Protein 7YYG (pdb70)

Organism: Bordetella pertussis (strain Tohama I / ATCC BAA-589 / NCTC 13251) (NCBI:txid257313)

Sequence (275 aa):
LAELFSHTHDPDAQAKLEALTAEELLRGRRGAPMQQLAAQAFPGVTQQYLALQHALQRGEHEDAAPHALEALRDALADLELAHGPEIRAGINTLPTAGAFARSADELAGFQHAYRDIALGQLSLLARRTLDLVLERYGNDDIHGALGALIQALGHDLAAATPSTDGVRRLQQVLASSDLYQVEVAATVLEEECNALKQRLGCADAQQGLMRDLVGISEEEDKWIAPARFEKLAERHGANALSEERIAFLGGVVRQILKKDLPTQIYADMMDVRATVLAAAQDALDNAIAME

B-factor: mean 46.01, std 16.74, range [24.02, 127.91]

InterPro domains:
  IPR010812 Hypersensitivity response secretion-like, HrpJ [PF07201] (81-214)
  IPR013351 Type III secretion system effector delivery regulator TyeA-related [TIGR02511] (282-363)
  IPR013401 Type III secretion regulator, YopN/LcrE/InvE/MxiC [TIGR02568] (38-273)
  IPR015144 Type III secretion system effector delivery regulator TyeA [PF09059] (285-364)
  IPR038347 TyeA superfamily [G3DSA:1.20.1280.80] (281-365)

Radius of gyration: 23.65 Å; Cα contacts (8 Å, |Δi|>4): 363; chains: 1; bounding box: 41×45×75 Å

Structure (mmCIF, N/CA/C/O backbone):
data_7YYG
#
_entry.id   7YYG
#
_cell.length_a   84.859
_cell.length_b   84.859
_cell.length_c   102.565
_cell.angle_alpha   90.00
_cell.angle_beta   90.00
_cell.angle_gamma   90.00
#
_symmetry.space_group_name_H-M   'P 42 2 2'
#
loop_
_entity.id
_entity.type
_entity.pdbx_description
1 polymer 'Putative outer protein N'
2 non-polymer 'CALCIUM ION'
3 non-polymer 'SODIUM ION'
4 non-polymer 'CHLORIDE ION'
5 non-polymer GLYCEROL
6 non-polymer 'ACETATE ION'
7 non-polymer 'TRIETHYLENE GLYCOL'
8 water water
#
loop_
_atom_site.group_PDB
_atom_site.id
_atom_site.type_symbol
_atom_site.label_atom_id
_atom_site.label_alt_id
_atom_site.label_comp_id
_atom_site.label_asym_id
_atom_site.label_entity_id
_atom_site.label_seq_id
_atom_site.pdbx_PDB_ins_code
_atom_site.Cartn_x
_atom_site.Cartn_y
_atom_site.Cartn_z
_atom_site.occupancy
_atom_site.B_iso_or_equiv
_atom_site.auth_seq_id
_atom_site.auth_comp_id
_atom_site.auth_asym_id
_atom_site.auth_atom_id
_atom_site.pdbx_PDB_model_num
ATOM 1 N N . LEU A 1 83 ? 26.652 55.799 -19.012 1.00 68.05 83 LEU A N 1
ATOM 2 C CA . LEU A 1 83 ? 25.754 55.967 -17.830 1.00 87.92 83 LEU A CA 1
ATOM 3 C C . LEU A 1 83 ? 25.737 54.729 -16.937 1.00 81.09 83 LEU A C 1
ATOM 4 O O . LEU A 1 83 ? 25.847 54.846 -15.719 1.00 61.83 83 LEU A O 1
ATOM 9 N N . ALA A 1 84 ? 25.589 53.550 -17.555 1.00 72.01 84 ALA A N 1
ATOM 10 C CA . ALA A 1 84 ? 25.603 52.268 -16.845 1.00 72.44 84 ALA A CA 1
ATOM 11 C C . ALA A 1 84 ? 26.925 52.056 -16.099 1.00 83.31 84 ALA A C 1
ATOM 12 O O . ALA A 1 84 ? 26.935 51.576 -14.963 1.00 61.33 84 ALA A O 1
ATOM 14 N N . GLU A 1 85 ? 28.031 52.424 -16.757 1.00 82.69 85 GLU A N 1
ATOM 15 C CA . GLU A 1 85 ? 29.379 52.359 -16.185 1.00 86.95 85 GLU A CA 1
ATOM 16 C C . GLU A 1 85 ? 29.585 53.242 -14.942 1.00 96.07 85 GLU A C 1
ATOM 17 O O . GLU A 1 85 ? 30.389 52.902 -14.075 1.00 59.84 85 GLU A O 1
ATOM 23 N N . LEU A 1 86 ? 28.854 54.363 -14.863 1.00 74.79 86 LEU A N 1
ATOM 24 C CA . LEU A 1 86 ? 28.952 55.299 -13.735 1.00 77.77 86 LEU A CA 1
ATOM 25 C C . LEU A 1 86 ? 28.469 54.701 -12.407 1.00 68.29 86 LEU A C 1
ATOM 26 O O . LEU A 1 86 ? 28.896 55.141 -11.336 1.00 56.76 86 LEU A O 1
ATOM 31 N N . PHE A 1 87 ? 27.587 53.696 -12.488 1.00 55.51 87 PHE A N 1
ATOM 32 C CA . PHE A 1 87 ? 27.046 53.006 -11.314 1.00 66.76 87 PHE A CA 1
ATOM 33 C C . PHE A 1 87 ? 28.048 52.044 -10.659 1.00 79.04 87 PHE A C 1
ATOM 34 O O . PHE A 1 87 ? 27.774 51.496 -9.590 1.00 62.43 87 PHE A O 1
ATOM 42 N N . SER A 1 88 ? 29.207 51.855 -11.304 1.00 61.81 88 SER A N 1
ATOM 43 C CA . SER A 1 88 ? 30.351 51.158 -10.715 1.00 83.03 88 SER A CA 1
ATOM 44 C C . SER A 1 88 ? 30.873 51.875 -9.459 1.00 70.62 88 SER A C 1
ATOM 45 O O . SER A 1 88 ? 31.466 51.245 -8.580 1.00 56.28 88 SER A O 1
ATOM 48 N N . HIS A 1 89 ? 30.643 53.193 -9.391 1.00 49.74 89 HIS A N 1
ATOM 49 C CA . HIS A 1 89 ? 31.054 54.027 -8.262 1.00 56.91 89 HIS A CA 1
ATOM 50 C C . HIS A 1 89 ? 30.304 53.738 -6.949 1.00 55.19 89 HIS A C 1
ATOM 51 O O . HIS A 1 89 ? 30.750 54.155 -5.878 1.00 54.08 89 HIS A O 1
ATOM 58 N N . THR A 1 90 ? 29.175 53.022 -7.038 1.00 57.18 90 THR A N 1
ATOM 59 C CA . THR A 1 90 ? 28.463 52.528 -5.853 1.00 58.53 90 THR A CA 1
ATOM 60 C C . THR A 1 90 ? 29.235 51.401 -5.150 1.00 61.65 90 THR A C 1
ATOM 61 O O . THR A 1 90 ? 29.046 51.173 -3.958 1.00 64.99 90 THR A O 1
ATOM 65 N N . HIS A 1 91 ? 30.090 50.700 -5.909 1.00 69.17 91 HIS A N 1
ATOM 66 C CA . HIS A 1 91 ? 30.821 49.511 -5.452 1.00 75.27 91 HIS A CA 1
ATOM 67 C C . HIS A 1 91 ? 29.877 48.374 -5.033 1.00 78.17 91 HIS A C 1
ATOM 68 O O . HIS A 1 91 ? 30.212 47.562 -4.168 1.00 87.35 91 HIS A O 1
ATOM 75 N N . ASP A 1 92 ? 28.700 48.331 -5.670 1.00 86.82 92 ASP A N 1
ATOM 76 C CA . ASP A 1 92 ? 27.737 47.248 -5.528 1.00 83.17 92 ASP A CA 1
ATOM 77 C C . ASP A 1 92 ? 28.083 46.241 -6.622 1.00 77.40 92 ASP A C 1
ATOM 78 O O . ASP A 1 92 ? 28.064 46.588 -7.801 1.00 67.57 92 ASP A O 1
ATOM 83 N N . PRO A 1 93 ? 28.419 44.973 -6.280 1.00 96.16 93 PRO A N 1
ATOM 84 C CA . PRO A 1 93 ? 28.780 43.980 -7.294 1.00 96.79 93 PRO A CA 1
ATOM 85 C C . PRO A 1 93 ? 27.644 43.724 -8.299 1.00 88.11 93 PRO A C 1
ATOM 86 O O . PRO A 1 93 ? 27.940 43.370 -9.429 1.00 81.50 93 PRO A O 1
ATOM 90 N N . ASP A 1 94 ? 26.390 43.925 -7.870 1.00 65.60 94 ASP A N 1
ATOM 91 C CA . ASP A 1 94 ? 25.209 43.788 -8.720 1.00 77.49 94 ASP A CA 1
ATOM 92 C C . ASP A 1 94 ? 24.620 45.137 -9.163 1.00 58.89 94 ASP A C 1
ATOM 93 O O . ASP A 1 94 ? 23.433 45.220 -9.479 1.00 61.76 94 ASP A O 1
ATOM 98 N N . ALA A 1 95 ? 25.458 46.181 -9.201 1.00 61.31 95 ALA A N 1
ATOM 99 C CA . ALA A 1 95 ? 25.037 47.525 -9.607 1.00 65.96 95 ALA A CA 1
ATOM 100 C C . ALA A 1 95 ? 24.404 47.520 -10.997 1.00 58.18 95 ALA A C 1
ATOM 101 O O . ALA A 1 95 ? 23.340 48.103 -11.203 1.00 53.79 95 ALA A O 1
ATOM 103 N N . GLN A 1 96 ? 25.073 46.847 -11.940 1.00 61.77 96 GLN A N 1
ATOM 104 C CA . GLN A 1 96 ? 24.676 46.825 -13.344 1.00 61.49 96 GLN A CA 1
ATOM 105 C C . GLN A 1 96 ? 23.338 46.121 -13.539 1.00 57.07 96 GLN A C 1
ATOM 106 O O . GLN A 1 96 ? 22.455 46.644 -14.214 1.00 53.30 96 GLN A O 1
ATOM 112 N N . ALA A 1 97 ? 23.204 44.931 -12.944 1.00 56.73 97 ALA A N 1
ATOM 113 C CA . ALA A 1 97 ? 21.965 44.159 -12.979 1.00 62.16 97 ALA A CA 1
ATOM 114 C C . ALA A 1 97 ? 20.799 44.949 -12.379 1.00 53.98 97 ALA A C 1
ATOM 115 O O . ALA A 1 97 ? 19.705 44.966 -12.941 1.00 50.09 97 ALA A O 1
ATOM 117 N N . LYS A 1 98 ? 21.050 45.600 -11.236 1.00 51.43 98 LYS A N 1
ATOM 118 C CA . LYS A 1 98 ? 20.045 46.407 -10.540 1.00 56.34 98 LYS A CA 1
ATOM 119 C C . LYS A 1 98 ? 19.511 47.534 -11.427 1.00 47.18 98 LYS A C 1
ATOM 120 O O . LYS A 1 98 ? 18.301 47.747 -11.500 1.00 47.29 98 LYS A O 1
ATOM 126 N N . LEU A 1 99 ? 20.427 48.238 -12.103 1.00 41.56 99 LEU A N 1
ATOM 127 C CA . LEU A 1 99 ? 20.089 49.307 -13.045 1.00 43.99 99 LEU A CA 1
ATOM 128 C C . LEU A 1 99 ? 19.241 48.798 -14.210 1.00 47.80 99 LEU A C 1
ATOM 129 O O . LEU A 1 99 ? 18.299 49.466 -14.638 1.00 43.16 99 LEU A O 1
ATOM 134 N N . GLU A 1 100 ? 19.600 47.618 -14.727 1.00 44.48 100 GLU A N 1
ATOM 135 C CA . GLU A 1 100 ? 18.892 47.000 -15.843 1.00 48.54 100 GLU A CA 1
ATOM 136 C C . GLU A 1 100 ? 17.512 46.509 -15.426 1.00 45.06 100 GLU A C 1
ATOM 137 O O . GLU A 1 100 ? 16.572 46.591 -16.206 1.00 44.24 100 GLU A O 1
ATOM 143 N N . ALA A 1 101 ? 17.404 45.997 -14.193 1.00 41.98 101 ALA A N 1
ATOM 144 C CA . ALA A 1 101 ? 16.126 45.571 -13.626 1.00 49.59 101 ALA A CA 1
ATOM 145 C C . ALA A 1 101 ? 15.215 46.781 -13.415 1.00 43.58 101 ALA A C 1
ATOM 146 O O . ALA A 1 101 ? 14.033 46.737 -13.757 1.00 52.76 101 ALA A O 1
ATOM 148 N N . LEU A 1 102 ? 15.780 47.852 -12.848 1.00 42.36 102 LEU A N 1
ATOM 149 C CA . LEU A 1 102 ? 15.081 49.122 -12.668 1.00 42.97 102 LEU A CA 1
ATOM 150 C C . LEU A 1 102 ? 14.592 49.682 -14.003 1.00 46.10 102 LEU A C 1
ATOM 151 O O . LEU A 1 102 ? 13.453 50.122 -14.107 1.00 43.20 102 LEU A O 1
ATOM 156 N N . THR A 1 103 ? 15.466 49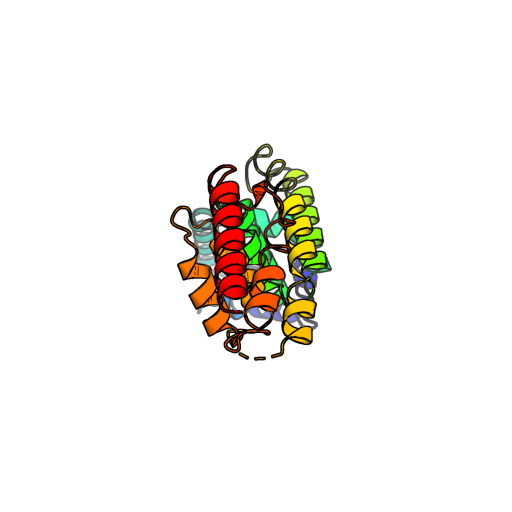.661 -15.016 1.00 43.82 103 THR A N 1
ATOM 157 C CA . THR A 1 103 ? 15.131 50.132 -16.358 1.00 43.58 103 THR A CA 1
ATOM 158 C C . THR A 1 103 ? 13.901 49.404 -16.886 1.00 40.23 103 THR A C 1
ATOM 159 O O . THR A 1 103 ? 12.974 50.039 -17.385 1.00 49.93 103 THR A O 1
ATOM 163 N N . ALA A 1 104 ? 13.895 48.072 -16.754 1.00 43.02 104 ALA A N 1
ATOM 164 C CA . ALA A 1 104 ? 12.758 47.249 -17.149 1.00 42.04 104 ALA A CA 1
ATOM 165 C C . ALA A 1 104 ? 11.474 47.616 -16.396 1.00 45.54 104 ALA A C 1
ATOM 166 O O . ALA A 1 104 ? 10.404 47.666 -16.992 1.00 45.23 104 ALA A O 1
ATOM 168 N N A GLU A 1 105 ? 11.602 47.857 -15.086 0.50 46.21 105 GLU A N 1
ATOM 169 N N B GLU A 1 105 ? 11.586 47.868 -15.086 0.50 45.11 105 GLU A N 1
ATOM 170 C CA A GLU A 1 105 ? 10.487 48.247 -14.224 0.50 51.18 105 GLU A CA 1
ATOM 171 C CA B GLU A 1 105 ? 10.427 48.231 -14.270 0.50 49.11 105 GLU A CA 1
ATOM 172 C C A GLU A 1 105 ? 9.945 49.626 -14.599 0.50 44.72 105 GLU A C 1
ATOM 173 C C B GLU A 1 105 ? 9.929 49.644 -14.586 0.50 44.22 105 GLU A C 1
ATOM 174 O O A GLU A 1 105 ? 8.734 49.834 -14.640 0.50 51.42 105 GLU A O 1
ATOM 175 O O B GLU A 1 105 ? 8.725 49.892 -14.572 0.50 53.33 105 GLU A O 1
ATOM 186 N N . LEU A 1 106 ? 10.863 50.559 -14.874 1.00 45.99 106 LEU A N 1
ATOM 187 C CA . LEU A 1 106 ? 10.521 51.918 -15.297 1.00 54.05 106 LEU A CA 1
ATOM 188 C C . LEU A 1 106 ? 9.759 51.921 -16.632 1.00 56.74 106 LEU A C 1
ATOM 189 O O . LEU A 1 106 ? 8.724 52.577 -16.760 1.00 53.27 106 LEU A O 1
ATOM 194 N N . LEU A 1 107 ? 10.267 51.158 -17.607 1.00 48.84 107 LEU A N 1
ATOM 195 C CA . LEU A 1 107 ? 9.674 51.077 -18.940 1.00 51.49 107 LEU A CA 1
ATOM 196 C C . LEU A 1 107 ? 8.394 50.251 -18.973 1.00 52.13 107 LEU A C 1
ATOM 197 O O . LEU A 1 107 ? 7.580 50.401 -19.883 1.00 48.32 107 LEU A O 1
ATOM 202 N N . ARG A 1 108 ? 8.223 49.376 -17.976 1.00 50.91 108 ARG A N 1
ATOM 203 C CA . ARG A 1 108 ? 6.978 48.591 -17.756 1.00 53.14 108 ARG A CA 1
ATOM 204 C C . ARG A 1 108 ? 5.816 49.562 -17.504 1.00 50.30 108 ARG A C 1
ATOM 205 O O . ARG A 1 108 ? 4.691 49.258 -17.949 1.00 56.07 108 ARG A O 1
ATOM 213 N N . GLY A 1 109 ? 6.084 50.669 -16.803 1.00 51.40 109 GLY A N 1
ATOM 214 C CA . GLY A 1 109 ? 5.151 51.772 -16.656 1.00 58.93 109 GLY A CA 1
ATOM 215 C C . GLY A 1 109 ? 3.972 51.596 -15.710 1.00 64.84 109 GLY A C 1
ATOM 216 O O . GLY A 1 109 ? 2.935 52.227 -15.902 1.00 74.02 109 GLY A O 1
ATOM 217 N N A ARG A 1 110 ? 4.141 50.750 -14.688 0.50 69.22 110 ARG A N 1
ATOM 218 N N B ARG A 1 110 ? 4.135 50.734 -14.699 0.50 69.98 110 ARG A N 1
ATOM 219 C CA A ARG A 1 110 ? 3.140 50.517 -13.610 0.50 67.11 110 ARG A CA 1
ATOM 220 C CA B ARG A 1 110 ? 3.146 50.508 -13.608 0.50 68.27 110 ARG A CA 1
ATOM 221 C C A ARG A 1 110 ? 3.443 51.448 -12.431 0.50 64.47 110 ARG A C 1
ATOM 222 C C B ARG A 1 110 ? 3.449 51.464 -12.449 0.50 65.30 110 ARG A C 1
ATOM 223 O O A ARG A 1 110 ? 2.512 52.139 -11.974 0.50 68.41 110 ARG A O 1
ATOM 224 O O B ARG A 1 110 ? 2.528 52.189 -12.025 0.50 70.60 110 ARG A O 1
ATOM 239 N N . GLY A 1 111 ? 4.697 51.459 -11.966 1.00 61.58 111 GLY A N 1
ATOM 240 C CA . GLY A 1 111 ? 5.105 52.250 -10.815 1.00 69.35 111 GLY A CA 1
ATOM 241 C C . GLY A 1 111 ? 5.457 53.695 -11.123 1.00 63.89 111 GLY A C 1
ATOM 242 O O . GLY A 1 111 ? 5.730 54.046 -12.273 1.00 62.29 111 GLY A O 1
ATOM 243 N N . ALA A 1 112 ? 5.446 54.529 -10.075 1.00 59.87 112 ALA A N 1
ATOM 244 C CA . ALA A 1 112 ? 5.883 55.921 -10.143 1.00 66.06 112 ALA A CA 1
ATOM 245 C C . ALA A 1 112 ? 7.398 55.959 -10.333 1.00 57.15 112 ALA A C 1
ATOM 246 O O . ALA A 1 112 ? 8.132 55.449 -9.489 1.00 56.75 112 ALA A O 1
ATOM 248 N N . PRO A 1 113 ? 7.908 56.548 -11.441 1.00 55.32 113 PRO A N 1
ATOM 249 C CA . PRO A 1 113 ? 9.344 56.549 -11.737 1.00 50.99 113 PRO A CA 1
ATOM 250 C C . PRO A 1 113 ? 10.259 56.965 -10.573 1.00 50.82 113 PRO A C 1
ATOM 251 O O . PRO A 1 113 ? 11.212 56.253 -10.313 1.00 48.09 113 PRO A O 1
ATOM 255 N N . MET A 1 114 ? 9.961 58.095 -9.921 1.00 56.20 114 MET A N 1
ATOM 256 C CA . MET A 1 114 ? 10.800 58.634 -8.846 1.00 61.44 114 MET A CA 1
ATOM 257 C C . MET A 1 114 ? 10.920 57.670 -7.664 1.00 51.03 114 MET A C 1
ATOM 258 O O . MET A 1 114 ? 12.017 57.466 -7.137 1.00 46.54 114 MET A O 1
ATOM 263 N N A GLN A 1 115 ? 9.786 57.086 -7.260 0.50 51.13 115 GLN A N 1
ATOM 264 N N B GLN A 1 115 ? 9.785 57.084 -7.265 0.50 51.04 115 GLN A N 1
ATOM 265 C CA A GLN A 1 115 ? 9.730 56.126 -6.161 0.50 53.77 115 GLN A CA 1
ATOM 266 C CA B GLN A 1 115 ? 9.720 56.126 -6.167 0.50 53.67 115 GLN A CA 1
ATOM 267 C C A GLN A 1 115 ? 10.528 54.860 -6.473 0.50 53.46 115 GLN A C 1
ATOM 268 C C B GLN A 1 115 ? 10.528 54.864 -6.475 0.50 53.37 115 GLN A C 1
ATOM 269 O O A GLN A 1 115 ? 11.317 54.404 -5.645 0.50 51.02 115 GLN A O 1
ATOM 270 O O B GLN A 1 115 ? 11.322 54.416 -5.647 0.50 50.74 115 GLN A O 1
ATOM 281 N N . LEU A 1 116 ? 10.316 54.306 -7.674 1.00 47.38 116 LEU A N 1
ATOM 282 C CA . LEU A 1 116 ? 11.036 53.114 -8.141 1.00 51.40 116 LEU A CA 1
ATOM 283 C C . LEU A 1 116 ? 12.549 53.316 -8.134 1.00 44.05 116 LEU A C 1
ATOM 284 O O . LEU A 1 116 ? 13.293 52.450 -7.674 1.00 47.93 116 LEU A O 1
ATOM 289 N N . ALA A 1 117 ? 12.987 54.470 -8.649 1.00 41.85 117 ALA A N 1
ATOM 290 C CA . ALA A 1 117 ? 14.398 54.828 -8.716 1.00 44.41 117 ALA A CA 1
ATOM 291 C C . ALA A 1 117 ? 15.012 54.958 -7.324 1.00 42.48 117 ALA A C 1
ATOM 292 O O . ALA A 1 117 ? 16.128 54.489 -7.092 1.00 42.28 117 ALA A O 1
ATOM 294 N N . ALA A 1 118 ? 14.279 55.604 -6.409 1.00 45.16 118 ALA A N 1
ATOM 295 C CA . ALA A 1 118 ? 14.737 55.831 -5.036 1.00 49.13 118 ALA A CA 1
ATOM 296 C C . ALA A 1 118 ? 14.841 54.538 -4.232 1.00 45.19 118 ALA A C 1
ATOM 297 O O . ALA A 1 118 ? 15.691 54.420 -3.357 1.00 48.57 118 ALA A O 1
ATOM 299 N N . GLN A 1 119 ? 13.971 53.571 -4.540 1.00 52.06 119 GLN A N 1
ATOM 300 C CA . GLN A 1 119 ? 14.004 52.257 -3.903 1.00 52.25 119 GLN A CA 1
ATOM 301 C C . GLN A 1 119 ? 15.220 51.444 -4.357 1.00 54.02 119 GLN A C 1
ATOM 302 O O . GLN A 1 119 ? 15.726 50.615 -3.609 1.00 46.17 119 GLN A O 1
ATOM 308 N N . ALA A 1 120 ? 15.689 51.704 -5.582 1.00 48.27 120 ALA A N 1
ATOM 309 C CA . ALA A 1 120 ? 16.805 50.971 -6.172 1.00 45.94 120 ALA A CA 1
ATOM 310 C C . ALA A 1 120 ? 18.159 51.536 -5.746 1.00 42.15 120 ALA A C 1
ATOM 311 O O . ALA A 1 120 ? 19.060 50.782 -5.390 1.00 46.07 120 ALA A O 1
ATOM 313 N N . PHE A 1 121 ? 18.296 52.866 -5.807 1.00 40.38 121 PHE A N 1
ATOM 314 C CA . PHE A 1 121 ? 19.567 53.544 -5.561 1.00 44.08 121 PHE A CA 1
ATOM 315 C C . PHE A 1 121 ? 19.406 54.729 -4.615 1.00 41.36 121 PHE A C 1
ATOM 316 O O . PHE A 1 121 ? 18.578 55.606 -4.854 1.00 44.44 121 PHE A O 1
ATOM 324 N N . PRO A 1 122 ? 20.193 54.796 -3.518 1.00 40.48 122 PRO A N 1
ATOM 325 C CA . PRO A 1 122 ? 20.201 55.977 -2.658 1.00 37.54 122 PRO A CA 1
ATOM 326 C C . PRO A 1 122 ? 20.934 57.141 -3.340 1.00 36.07 122 PRO A C 1
ATOM 327 O O . PRO A 1 122 ? 21.876 56.891 -4.077 1.00 35.73 122 PRO A O 1
ATOM 331 N N . GLY A 1 123 ? 20.476 58.370 -3.086 1.00 35.60 123 GLY A N 1
ATOM 332 C CA . GLY A 1 123 ? 21.068 59.572 -3.636 1.00 34.70 123 GLY A CA 1
ATOM 333 C C . GLY A 1 123 ? 20.375 59.971 -4.920 1.00 37.41 123 GLY A C 1
ATOM 334 O O . GLY A 1 123 ? 20.307 59.179 -5.865 1.00 40.38 123 GLY A O 1
ATOM 335 N N . VAL A 1 124 ? 19.864 61.207 -4.951 1.00 35.76 124 VAL A N 1
ATOM 336 C CA . VAL A 1 124 ? 19.134 61.744 -6.096 1.00 42.25 124 VAL A CA 1
ATOM 337 C C . VAL A 1 124 ? 19.977 61.726 -7.380 1.00 40.69 124 VAL A C 1
ATOM 338 O O . VAL A 1 124 ? 19.436 61.596 -8.476 1.00 36.80 124 VAL A O 1
ATOM 342 N N . THR A 1 125 ? 21.301 61.857 -7.232 1.00 33.01 125 THR A N 1
ATOM 343 C CA . THR A 1 125 ? 22.223 61.780 -8.361 1.00 35.14 125 THR A CA 1
ATOM 344 C C . THR A 1 125 ? 22.076 60.449 -9.107 1.00 33.29 125 THR A C 1
ATOM 345 O O . THR A 1 125 ? 21.948 60.434 -10.330 1.00 36.99 125 THR A O 1
ATOM 349 N N . GLN A 1 126 ? 22.089 59.342 -8.356 1.00 34.59 126 GLN A N 1
ATOM 350 C CA . GLN A 1 126 ? 21.979 58.001 -8.926 1.00 33.21 126 GLN A CA 1
ATOM 351 C C . GLN A 1 126 ? 20.586 57.777 -9.503 1.00 37.37 126 GLN A C 1
ATOM 352 O O . GLN A 1 126 ? 20.431 57.134 -10.544 1.00 37.19 126 GLN A O 1
ATOM 358 N N . GLN A 1 127 ? 19.576 58.323 -8.820 1.00 35.40 127 GLN A N 1
ATOM 359 C CA . GLN A 1 127 ? 18.187 58.217 -9.249 1.00 47.02 127 GLN A CA 1
ATOM 360 C C . GLN A 1 127 ? 17.967 58.935 -10.577 1.00 40.02 127 GLN A C 1
ATOM 361 O O . GLN A 1 127 ? 17.335 58.394 -11.488 1.00 39.23 127 GLN A O 1
ATOM 367 N N . TYR A 1 128 ? 18.509 60.151 -10.684 1.00 37.29 128 TYR A N 1
ATOM 368 C CA . TYR A 1 128 ? 18.440 61.001 -11.901 1.00 36.40 128 TYR A CA 1
ATOM 369 C C . TYR A 1 128 ? 19.122 60.279 -13.069 1.00 35.92 128 TYR A C 1
ATOM 370 O O . TYR A 1 128 ? 18.517 60.213 -14.156 1.00 39.62 128 TYR A O 1
ATOM 379 N N . LEU A 1 129 ? 20.334 59.758 -12.846 1.00 36.23 129 LEU A N 1
ATOM 380 C CA . LEU A 1 129 ? 21.089 59.048 -13.877 1.00 38.33 129 LEU A CA 1
ATOM 381 C C . LEU A 1 129 ? 20.379 57.776 -14.342 1.00 37.02 129 LEU A C 1
ATOM 382 O O . LEU A 1 129 ? 20.406 57.453 -15.530 1.00 42.50 129 LEU A O 1
ATOM 387 N N . ALA A 1 130 ? 19.734 57.073 -13.401 1.00 36.40 130 ALA A N 1
ATOM 388 C CA . ALA A 1 130 ? 18.966 55.863 -13.696 1.00 36.69 130 ALA A CA 1
ATOM 389 C C . ALA A 1 130 ? 17.744 56.154 -14.574 1.00 37.67 130 ALA A C 1
ATOM 390 O O . ALA A 1 130 ? 17.450 55.399 -15.502 1.00 39.37 130 ALA A O 1
ATOM 392 N N . LEU A 1 131 ? 17.038 57.249 -14.266 1.00 35.56 131 LEU A N 1
ATOM 393 C CA . LEU A 1 131 ? 15.878 57.687 -15.038 1.00 40.64 131 LEU A CA 1
ATOM 394 C C . LEU A 1 131 ? 16.295 58.113 -16.445 1.00 46.26 131 LEU A C 1
ATOM 395 O O . LEU A 1 131 ? 15.600 57.819 -17.423 1.00 41.80 131 LEU A O 1
ATOM 400 N N . GLN A 1 132 ? 17.443 58.795 -16.531 1.00 36.53 132 GLN A N 1
ATOM 401 C CA . GLN A 1 132 ? 18.042 59.190 -17.803 1.00 46.55 132 GLN A CA 1
ATOM 402 C C . GLN A 1 132 ? 18.399 57.966 -18.652 1.00 41.99 132 GLN A C 1
ATOM 403 O O . GLN A 1 132 ? 18.103 57.927 -19.845 1.00 41.76 132 GLN A O 1
ATOM 409 N N . HIS A 1 133 ? 19.037 56.973 -18.020 1.00 42.40 133 HIS A N 1
ATOM 410 C CA . HIS A 1 133 ? 19.421 55.721 -18.673 1.00 45.27 133 HIS A CA 1
ATOM 411 C C . HIS A 1 133 ? 18.203 54.986 -19.237 1.00 48.66 133 HIS A C 1
ATOM 412 O O . HIS A 1 133 ? 18.250 54.473 -20.355 1.00 45.10 133 HIS A O 1
ATOM 419 N N . ALA A 1 134 ? 17.119 54.950 -18.453 1.00 46.44 134 ALA A N 1
ATOM 420 C CA . ALA A 1 134 ? 15.868 54.295 -18.840 1.00 50.23 134 ALA A CA 1
ATOM 421 C C . ALA A 1 134 ? 15.212 54.980 -20.037 1.00 46.28 134 ALA A C 1
ATOM 422 O O . ALA A 1 134 ? 14.695 54.308 -20.931 1.00 47.15 134 ALA A O 1
ATOM 424 N N . LEU A 1 135 ? 15.236 56.318 -20.039 1.00 44.02 135 LEU A N 1
ATOM 425 C CA . LEU A 1 135 ? 14.664 57.124 -21.119 1.00 47.01 135 LEU A CA 1
ATOM 426 C C . LEU A 1 135 ? 15.371 56.871 -22.451 1.00 49.72 135 LEU A C 1
ATOM 427 O O . LEU A 1 135 ? 14.718 56.657 -23.471 1.00 50.19 135 LEU A O 1
ATOM 432 N N . GLN A 1 136 ? 16.709 56.903 -22.429 1.00 46.91 136 GLN A N 1
ATOM 433 C CA . GLN A 1 136 ? 17.530 56.671 -23.616 1.00 56.11 136 GLN A CA 1
ATOM 434 C C . GLN A 1 136 ? 17.265 55.288 -24.187 1.00 54.31 136 GLN A C 1
ATOM 435 O O . GLN A 1 136 ? 17.075 55.132 -25.392 1.00 55.16 136 GLN A O 1
ATOM 441 N N . ARG A 1 137 ? 17.248 54.288 -23.302 1.00 57.80 137 ARG A N 1
ATOM 442 C CA . ARG A 1 137 ? 16.979 52.866 -23.643 1.00 55.94 137 ARG A CA 1
ATOM 443 C C . ARG A 1 137 ? 15.550 52.728 -24.179 1.00 59.66 137 ARG A C 1
ATOM 444 O O . ARG A 1 137 ? 15.383 52.074 -25.224 1.00 53.01 137 ARG A O 1
ATOM 452 N N . GLY A 1 138 ? 14.574 53.331 -23.492 1.00 48.81 138 GLY A N 1
ATOM 453 C CA . GLY A 1 138 ? 13.176 53.280 -23.878 1.00 45.93 138 GLY A CA 1
ATOM 454 C C . GLY A 1 138 ? 12.891 53.822 -25.271 1.00 50.07 138 GLY A C 1
ATOM 455 O O . GLY A 1 138 ? 12.081 53.259 -26.002 1.00 53.73 138 GLY A O 1
ATOM 456 N N . GLU A 1 139 ? 13.556 54.928 -25.625 1.00 55.16 139 GLU A N 1
ATOM 457 C CA . GLU A 1 139 ? 13.436 55.541 -26.949 1.00 54.73 139 GLU A CA 1
ATOM 458 C C . GLU A 1 139 ? 14.021 54.638 -28.043 1.00 57.38 139 GLU A C 1
ATOM 459 O O . GLU A 1 139 ? 13.385 54.414 -29.072 1.00 57.58 139 GLU A O 1
ATOM 465 N N . HIS A 1 140 ? 15.232 54.122 -27.800 1.00 58.63 140 HIS A N 1
ATOM 466 C CA . HIS A 1 140 ? 15.900 53.177 -28.697 1.00 69.69 140 HIS A CA 1
ATOM 467 C C . HIS A 1 140 ? 15.145 51.844 -28.788 1.00 71.59 140 HIS A C 1
ATOM 468 O O . HIS A 1 140 ? 14.973 51.299 -29.878 1.00 73.82 140 HIS A O 1
ATOM 475 N N . GLU A 1 141 ? 14.698 51.334 -27.633 1.00 73.20 141 GLU A N 1
ATOM 476 C CA . GLU A 1 141 ? 13.962 50.069 -27.539 1.00 70.15 141 GLU A CA 1
ATOM 477 C C . GLU A 1 141 ? 12.508 50.155 -28.016 1.00 55.20 141 GLU A C 1
ATOM 478 O O . GLU A 1 141 ? 11.841 49.128 -28.124 1.00 61.94 141 GLU A O 1
ATOM 484 N N . ASP A 1 142 ? 12.023 51.379 -28.271 1.00 52.69 142 ASP A N 1
ATOM 485 C CA . ASP A 1 142 ? 10.675 51.624 -28.790 1.00 50.23 142 ASP A CA 1
ATOM 486 C C . ASP A 1 142 ? 9.627 51.325 -27.705 1.00 46.37 142 ASP A C 1
ATOM 487 O O . ASP A 1 142 ? 8.631 50.646 -27.951 1.00 47.49 142 ASP A O 1
ATOM 492 N N . ALA A 1 143 ? 9.874 51.851 -26.500 1.00 59.76 143 ALA A N 1
ATOM 493 C CA . ALA A 1 143 ? 9.012 51.652 -25.337 1.00 56.37 143 ALA A CA 1
ATOM 494 C C . ALA A 1 143 ? 7.738 52.478 -25.457 1.00 55.11 143 ALA A C 1
ATOM 495 O O . ALA A 1 143 ? 7.653 53.377 -26.292 1.00 54.64 143 ALA A O 1
ATOM 497 N N . ALA A 1 144 ? 6.753 52.163 -24.607 1.00 55.53 144 ALA A N 1
ATOM 498 C CA . ALA A 1 144 ? 5.450 52.828 -24.603 1.00 56.26 144 ALA A CA 1
ATOM 499 C C . ALA A 1 144 ? 5.632 54.338 -24.475 1.00 51.82 144 ALA A C 1
ATOM 500 O O . ALA A 1 144 ? 6.344 54.791 -23.583 1.00 58.13 144 ALA A O 1
ATOM 502 N N . PRO A 1 145 ? 5.030 55.160 -25.367 1.00 54.90 145 PRO A N 1
ATOM 503 C CA . PRO A 1 145 ? 5.116 56.618 -25.251 1.00 54.01 145 PRO A CA 1
ATOM 504 C C . PRO A 1 145 ? 4.721 57.152 -23.863 1.00 59.38 145 PRO A C 1
ATOM 505 O O . PRO A 1 145 ? 5.399 58.041 -23.381 1.00 55.31 145 PRO A O 1
ATOM 509 N N . HIS A 1 146 ? 3.661 56.600 -23.257 1.00 57.31 146 HIS A N 1
ATOM 510 C CA . HIS A 1 146 ? 3.218 57.017 -21.924 1.00 59.51 146 HIS A CA 1
ATOM 511 C C . HIS A 1 146 ? 4.301 56.802 -20.862 1.00 58.42 146 HIS A C 1
ATOM 512 O O . HIS A 1 146 ? 4.518 57.664 -20.005 1.00 54.01 146 HIS A O 1
ATOM 519 N N . ALA A 1 147 ? 4.963 55.640 -20.921 1.00 53.20 147 ALA A N 1
ATOM 520 C CA . ALA A 1 147 ? 6.049 55.300 -20.002 1.00 53.94 147 ALA A CA 1
ATOM 521 C C . ALA A 1 147 ? 7.220 56.267 -20.163 1.00 49.96 147 ALA A C 1
ATOM 522 O O . ALA A 1 147 ? 7.806 56.702 -19.175 1.00 52.66 147 ALA A O 1
ATOM 524 N N . LEU A 1 148 ? 7.547 56.602 -21.418 1.00 49.95 148 LEU A N 1
ATOM 525 C CA . LEU A 1 148 ? 8.603 57.560 -21.736 1.00 52.21 148 LEU A CA 1
ATOM 526 C C . LEU A 1 148 ? 8.263 58.960 -21.223 1.00 63.70 148 LEU A C 1
ATOM 527 O O . LEU A 1 148 ? 9.116 59.630 -20.641 1.00 55.09 148 LEU A O 1
ATOM 532 N N . GLU A 1 149 ? 7.010 59.384 -21.437 1.00 58.27 149 GLU A N 1
ATOM 533 C CA . GLU A 1 149 ? 6.511 60.678 -20.966 1.00 64.03 149 GLU A CA 1
ATOM 534 C C . GLU A 1 149 ? 6.630 60.808 -19.444 1.00 67.03 149 GLU A C 1
ATOM 535 O O . GLU A 1 149 ? 7.023 61.862 -18.941 1.00 52.24 149 GLU A O 1
ATOM 541 N N . ALA A 1 150 ? 6.289 59.728 -18.729 1.00 52.90 150 ALA A N 1
ATOM 542 C CA . ALA A 1 150 ? 6.400 59.662 -17.268 1.00 57.78 150 ALA A CA 1
ATOM 543 C C . ALA A 1 150 ? 7.841 59.867 -16.788 1.00 53.40 150 ALA A C 1
ATOM 544 O O . ALA A 1 150 ? 8.070 60.528 -15.774 1.00 52.53 150 ALA A O 1
ATOM 546 N N . LEU A 1 151 ? 8.803 59.297 -17.526 1.00 50.25 151 LEU A N 1
ATOM 547 C CA . LEU A 1 151 ? 10.227 59.475 -17.241 1.00 51.38 151 LEU A CA 1
ATOM 548 C C . LEU A 1 151 ? 10.681 60.914 -17.492 1.00 57.19 151 LEU A C 1
ATOM 549 O O . LEU A 1 151 ? 11.451 61.466 -16.706 1.00 51.84 151 LEU A O 1
ATOM 554 N N . ARG A 1 152 ? 10.199 61.509 -18.589 1.00 53.95 152 ARG A N 1
ATOM 555 C CA . ARG A 1 152 ? 10.495 62.916 -18.982 1.00 49.85 152 ARG A CA 1
ATOM 556 C C . ARG A 1 152 ? 9.991 63.864 -17.888 1.00 49.85 152 ARG A C 1
ATOM 557 O O . ARG A 1 152 ? 10.760 64.765 -17.492 1.00 49.59 152 ARG A O 1
ATOM 565 N N . ASP A 1 153 ? 8.753 63.662 -17.421 1.00 46.65 153 ASP A N 1
ATOM 566 C CA . ASP A 1 153 ? 8.177 64.447 -16.328 1.00 52.30 153 ASP A CA 1
ATOM 567 C C . ASP A 1 153 ? 8.984 64.321 -15.037 1.00 48.63 153 ASP A C 1
ATOM 568 O O . ASP A 1 153 ? 9.243 65.321 -14.369 1.00 54.56 153 ASP A O 1
ATOM 573 N N . ALA A 1 154 ? 9.375 63.086 -14.698 1.00 48.37 154 ALA A N 1
ATOM 574 C CA . ALA A 1 154 ? 10.168 62.801 -13.502 1.00 48.35 154 ALA A CA 1
ATOM 575 C C . ALA A 1 154 ? 11.518 63.513 -13.547 1.00 41.73 154 ALA A C 1
ATOM 576 O O . ALA A 1 154 ? 11.930 64.132 -12.572 1.00 43.66 154 ALA A O 1
ATOM 578 N N . LEU A 1 155 ? 12.201 63.414 -14.694 1.00 44.63 155 LEU A N 1
ATOM 579 C CA . LEU A 1 155 ? 13.473 64.094 -14.918 1.00 44.83 155 LEU A CA 1
ATOM 580 C C . LEU A 1 155 ? 13.338 65.619 -14.810 1.00 50.23 155 LEU A C 1
ATOM 581 O O . LEU A 1 155 ? 14.191 66.276 -14.216 1.00 49.22 155 LEU A O 1
ATOM 586 N N . ALA A 1 156 ? 12.255 66.166 -15.378 1.00 43.83 156 ALA A N 1
ATOM 587 C CA . ALA A 1 156 ? 11.980 67.603 -15.344 1.00 50.59 156 ALA A CA 1
ATOM 588 C C . ALA A 1 156 ? 11.690 68.098 -13.925 1.00 50.08 156 ALA A C 1
ATOM 589 O O . ALA A 1 156 ? 12.150 69.177 -13.539 1.00 53.92 156 ALA A O 1
ATOM 591 N N . ASP A 1 157 ? 10.934 67.303 -13.157 1.00 49.66 157 ASP A N 1
ATOM 592 C CA . ASP A 1 157 ? 10.648 67.596 -11.749 1.00 51.74 157 ASP A CA 1
ATOM 593 C C . ASP A 1 157 ? 11.926 67.638 -10.912 1.00 54.61 157 ASP A C 1
ATOM 594 O O . ASP A 1 157 ? 12.074 68.501 -10.044 1.00 51.76 157 ASP A O 1
ATOM 599 N N . LEU A 1 158 ? 12.839 66.696 -11.180 1.00 46.42 158 LEU A N 1
ATOM 600 C CA . LEU A 1 158 ? 14.105 66.590 -10.453 1.00 50.08 158 LEU A CA 1
ATOM 601 C C . LEU A 1 158 ? 15.058 67.745 -10.754 1.00 43.25 158 LEU A C 1
ATOM 602 O O . LEU A 1 158 ? 15.735 68.234 -9.854 1.00 45.28 158 LEU A O 1
ATOM 607 N N . GLU A 1 159 ? 15.110 68.163 -12.023 1.00 41.23 159 GLU A N 1
ATOM 608 C CA . GLU A 1 159 ? 15.918 69.307 -12.449 1.00 53.11 159 GLU A CA 1
ATOM 609 C C . GLU A 1 159 ? 15.431 70.604 -11.811 1.00 61.93 159 GLU A C 1
ATOM 610 O O . GLU A 1 159 ? 16.236 71.426 -11.377 1.00 49.16 159 GLU A O 1
ATOM 616 N N . LEU A 1 160 ? 14.105 70.774 -11.765 1.00 55.91 160 LEU A N 1
ATOM 617 C CA . LEU A 1 160 ? 13.473 71.969 -11.221 1.00 61.49 160 LEU A CA 1
ATOM 618 C C . LEU A 1 160 ? 13.716 72.080 -9.721 1.00 54.30 160 LEU A C 1
ATOM 619 O O . LEU A 1 160 ? 14.099 73.138 -9.226 1.00 58.85 160 LEU A O 1
ATOM 624 N N . ALA A 1 161 ? 13.500 70.968 -9.009 1.00 49.46 161 ALA A N 1
ATOM 625 C CA . ALA A 1 161 ? 13.597 70.923 -7.553 1.00 49.71 161 ALA A CA 1
ATOM 626 C C . ALA A 1 161 ? 15.028 70.770 -7.024 1.00 52.70 161 ALA A C 1
ATOM 627 O O . ALA A 1 161 ? 15.364 71.351 -5.997 1.00 46.49 161 ALA A O 1
ATOM 629 N N . HIS A 1 162 ? 15.856 69.981 -7.723 1.00 44.31 162 HIS A N 1
ATOM 630 C CA . HIS A 1 162 ? 17.170 69.563 -7.218 1.00 42.60 162 HIS A CA 1
ATOM 631 C C . HIS A 1 162 ? 18.304 69.663 -8.245 1.00 42.34 162 HIS A C 1
ATOM 632 O O . HIS A 1 162 ? 19.300 68.948 -8.140 1.00 41.32 162 HIS A O 1
ATOM 639 N N . GLY A 1 163 ? 18.156 70.574 -9.214 1.00 42.47 163 GLY A N 1
ATOM 640 C CA . GLY A 1 163 ? 19.107 70.749 -10.300 1.00 39.91 163 GLY A CA 1
ATOM 641 C C . GLY A 1 163 ? 20.559 70.889 -9.849 1.00 43.31 163 GLY A C 1
ATOM 642 O O . GLY A 1 163 ? 21.413 70.102 -10.253 1.00 38.00 163 GLY A O 1
ATOM 643 N N . PRO A 1 164 ? 20.883 71.904 -9.015 1.00 42.22 164 PRO A N 1
ATOM 644 C CA . PRO A 1 164 ? 22.246 72.091 -8.511 1.00 35.10 164 PRO A CA 1
ATOM 645 C C . PRO A 1 164 ? 22.818 70.880 -7.755 1.00 34.67 164 PRO A C 1
ATOM 646 O O . PRO A 1 164 ? 23.986 70.588 -7.939 1.00 33.51 164 PRO A O 1
ATOM 650 N N . GLU A 1 165 ? 21.999 70.224 -6.924 1.00 33.00 165 GLU A N 1
ATOM 651 C CA . GLU A 1 165 ? 22.401 69.022 -6.189 1.00 34.19 165 GLU A CA 1
ATOM 652 C C . GLU A 1 165 ? 22.833 67.903 -7.138 1.00 36.71 165 GLU A C 1
ATOM 653 O O . GLU A 1 165 ? 23.852 67.252 -6.913 1.00 33.46 165 GLU A O 1
ATOM 659 N N . ILE A 1 166 ? 22.042 67.690 -8.196 1.00 33.52 166 ILE A N 1
ATOM 660 C CA . ILE A 1 166 ? 22.313 66.662 -9.198 1.00 34.43 166 ILE A CA 1
ATOM 661 C C . ILE A 1 166 ? 23.601 66.977 -9.965 1.00 30.79 166 ILE A C 1
ATOM 662 O O . ILE A 1 166 ? 24.435 66.096 -10.188 1.00 34.54 166 ILE A O 1
ATOM 667 N N . ARG A 1 167 ? 23.753 68.246 -10.361 1.00 33.56 167 ARG A N 1
ATOM 668 C CA . ARG A 1 167 ? 24.965 68.779 -11.039 1.00 36.19 167 ARG A CA 1
ATOM 669 C C . ARG A 1 167 ? 26.191 68.506 -10.156 1.00 30.61 167 ARG A C 1
ATOM 670 O O . ARG A 1 167 ? 27.203 68.004 -10.690 1.00 34.38 167 ARG A O 1
ATOM 678 N N . ALA A 1 168 ? 26.093 68.825 -8.861 1.00 34.65 168 ALA A N 1
ATOM 679 C CA . ALA A 1 168 ? 27.164 68.583 -7.898 1.00 38.63 168 ALA A CA 1
ATOM 680 C C . ALA A 1 168 ? 27.544 67.102 -7.860 1.00 39.45 168 ALA A C 1
ATOM 681 O O . ALA A 1 168 ? 28.724 66.760 -7.927 1.00 35.78 168 ALA A O 1
ATOM 683 N N . GLY A 1 169 ? 26.528 66.234 -7.778 1.00 34.08 169 GLY A N 1
ATOM 684 C CA . GLY A 1 169 ? 26.712 64.795 -7.769 1.00 34.67 169 GLY A CA 1
ATOM 685 C C . GLY A 1 169 ? 27.372 64.253 -9.027 1.00 30.65 169 GLY A C 1
ATOM 686 O O . GLY A 1 169 ? 28.295 63.442 -8.950 1.00 37.95 169 GLY A O 1
ATOM 687 N N . ILE A 1 170 ? 26.887 64.705 -10.188 1.00 35.59 170 ILE A N 1
ATOM 688 C CA . ILE A 1 170 ? 27.417 64.289 -11.484 1.00 32.41 170 ILE A CA 1
ATOM 689 C C . ILE A 1 170 ? 28.864 64.728 -11.644 1.00 34.18 170 ILE A C 1
ATOM 690 O O . ILE A 1 170 ? 29.712 63.937 -12.048 1.00 34.15 170 ILE A O 1
ATOM 695 N N . ASN A 1 171 ? 29.139 65.994 -11.316 1.00 33.28 171 ASN A N 1
ATOM 696 C CA . ASN A 1 171 ? 30.473 66.566 -11.475 1.00 36.08 171 ASN A CA 1
ATOM 697 C C . ASN A 1 171 ? 31.537 65.892 -10.603 1.00 33.50 171 ASN A C 1
ATOM 698 O O . ASN A 1 171 ? 32.713 65.895 -10.958 1.00 31.66 171 ASN A O 1
ATOM 703 N N . THR A 1 172 ? 31.110 65.307 -9.477 1.00 34.96 172 THR A N 1
ATOM 704 C CA . THR A 1 172 ? 32.018 64.770 -8.464 1.00 32.31 172 THR A CA 1
ATOM 705 C C . THR A 1 172 ? 31.967 63.246 -8.291 1.00 33.23 172 THR A C 1
ATOM 706 O O . THR A 1 172 ? 32.583 62.707 -7.372 1.00 31.71 172 THR A O 1
ATOM 710 N N . LEU A 1 173 ? 31.250 62.557 -9.187 1.00 32.59 173 LEU A N 1
ATOM 711 C CA . LEU A 1 173 ? 31.039 61.111 -9.080 1.00 33.52 173 LEU A CA 1
ATOM 712 C C . LEU A 1 173 ? 32.328 60.290 -9.032 1.00 32.71 173 LEU A C 1
ATOM 713 O O . LEU A 1 173 ? 32.460 59.417 -8.179 1.00 35.35 173 LEU A O 1
ATOM 718 N N . PRO A 1 174 ? 33.306 60.522 -9.939 1.00 37.26 174 PRO A N 1
ATOM 719 C CA . PRO A 1 174 ? 34.590 59.820 -9.880 1.00 43.87 174 PRO A CA 1
ATOM 720 C C . PRO A 1 174 ? 35.291 59.980 -8.522 1.00 34.60 174 PRO A C 1
ATOM 721 O O . PRO A 1 174 ? 35.773 58.996 -8.002 1.00 37.73 174 PRO A O 1
ATOM 725 N N . THR A 1 175 ? 35.317 61.203 -7.984 1.00 34.17 175 THR A N 1
ATOM 726 C CA . THR A 1 175 ? 35.903 61.468 -6.674 1.00 32.52 175 THR A CA 1
ATOM 727 C C . THR A 1 175 ? 35.136 60.716 -5.583 1.00 37.21 175 THR A C 1
ATOM 728 O O . THR A 1 175 ? 35.734 60.000 -4.778 1.00 31.32 175 THR A O 1
ATOM 732 N N . ALA A 1 176 ? 33.807 60.873 -5.586 1.00 35.69 176 ALA A N 1
ATOM 733 C CA . ALA A 1 176 ? 32.921 60.223 -4.622 1.00 30.57 176 ALA A CA 1
ATOM 734 C C . ALA A 1 176 ? 33.047 58.704 -4.689 1.00 31.22 176 ALA A C 1
ATOM 735 O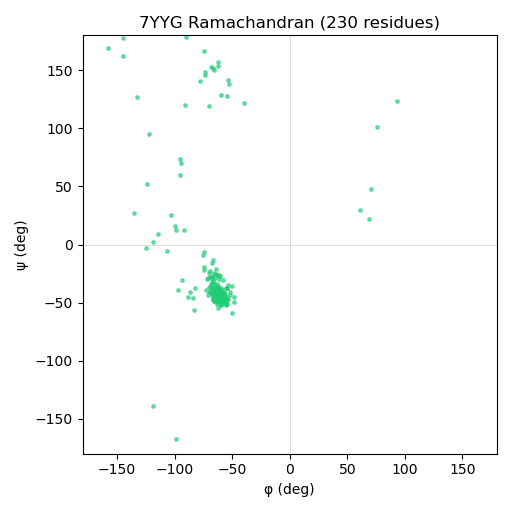 O . ALA A 1 176 ? 33.091 58.035 -3.659 1.00 37.23 176 ALA A O 1
ATOM 737 N N . GLY A 1 177 ? 33.112 58.176 -5.917 1.00 38.69 177 GLY A N 1
ATOM 738 C CA . GLY A 1 177 ? 33.314 56.763 -6.180 1.00 35.79 177 GLY A CA 1
ATOM 739 C C . GLY A 1 177 ? 34.603 56.208 -5.599 1.00 41.93 177 GLY A C 1
ATOM 740 O O . GLY A 1 177 ? 34.614 55.105 -5.058 1.00 42.94 177 GLY A O 1
ATOM 741 N N . ALA A 1 178 ? 35.689 56.981 -5.711 1.00 37.21 178 ALA A N 1
ATOM 742 C CA . ALA A 1 178 ? 36.992 56.593 -5.172 1.00 39.29 178 ALA A CA 1
ATOM 743 C C . ALA A 1 178 ? 37.011 56.523 -3.638 1.00 43.45 178 ALA A C 1
ATOM 744 O O . ALA A 1 178 ? 37.754 55.726 -3.069 1.00 48.81 178 ALA A O 1
ATOM 746 N N . PHE A 1 179 ? 36.195 57.361 -2.983 1.00 38.66 179 PHE A N 1
ATOM 747 C CA . PHE A 1 179 ? 36.145 57.438 -1.520 1.00 35.09 179 PHE A CA 1
ATOM 748 C C . PHE A 1 179 ? 35.146 56.462 -0.892 1.00 35.98 179 PHE A C 1
ATOM 749 O O . PHE A 1 179 ? 35.461 55.808 0.102 1.00 39.65 179 PHE A O 1
ATOM 757 N N . ALA A 1 180 ? 33.942 56.387 -1.470 1.00 36.84 180 ALA A N 1
ATOM 758 C CA . ALA A 1 180 ? 32.865 55.533 -0.971 1.00 37.46 180 ALA A CA 1
ATOM 759 C C . ALA A 1 180 ? 33.157 54.063 -1.278 1.00 38.47 180 ALA A C 1
ATOM 760 O O . ALA A 1 180 ? 33.799 53.754 -2.280 1.00 44.44 180 ALA A O 1
ATOM 762 N N . ARG A 1 181 ? 32.687 53.167 -0.401 1.00 39.99 181 ARG A N 1
ATOM 763 C CA . ARG A 1 181 ? 32.856 51.690 -0.522 1.00 45.52 181 ARG A CA 1
ATOM 764 C C . ARG A 1 181 ? 31.491 50.989 -0.630 1.00 43.28 181 ARG A C 1
ATOM 765 O O . ARG A 1 181 ? 31.483 49.747 -0.714 1.00 45.23 181 ARG A O 1
ATOM 773 N N . SER A 1 182 ? 30.389 51.747 -0.646 1.00 38.81 182 SER A N 1
ATOM 774 C CA . SER A 1 182 ? 29.042 51.200 -0.796 1.00 40.66 182 SER A CA 1
ATOM 775 C C . SER A 1 182 ? 28.094 52.273 -1.325 1.00 45.66 182 SER A C 1
ATOM 776 O O . SER A 1 182 ? 28.440 53.458 -1.365 1.00 39.58 182 SER A O 1
ATOM 779 N N . ALA A 1 183 ? 26.891 51.842 -1.721 1.00 42.33 183 ALA A N 1
ATOM 780 C CA . ALA A 1 183 ? 25.856 52.736 -2.233 1.00 47.11 183 ALA A CA 1
ATOM 781 C C . ALA A 1 183 ? 25.487 53.795 -1.199 1.00 39.38 183 ALA A C 1
ATOM 782 O O . ALA A 1 183 ? 25.353 54.970 -1.537 1.00 35.74 183 ALA A O 1
ATOM 784 N N . ASP A 1 184 ? 25.336 53.365 0.060 1.00 38.31 184 ASP A N 1
ATOM 785 C CA . ASP A 1 184 ? 25.007 54.257 1.173 1.00 42.04 184 ASP A CA 1
ATOM 786 C C . ASP A 1 184 ? 26.108 55.277 1.445 1.00 41.18 184 ASP A C 1
ATOM 787 O O . ASP A 1 184 ? 25.817 56.437 1.734 1.00 39.34 184 ASP A O 1
ATOM 792 N N . GLU A 1 185 ? 27.368 54.834 1.366 1.00 40.00 185 GLU A N 1
ATOM 793 C CA . GLU A 1 185 ? 28.516 55.717 1.568 1.00 40.24 185 GLU A CA 1
ATOM 794 C C . GLU A 1 185 ? 28.650 56.732 0.426 1.00 34.74 185 GLU A C 1
ATOM 795 O O . GLU A 1 185 ? 29.0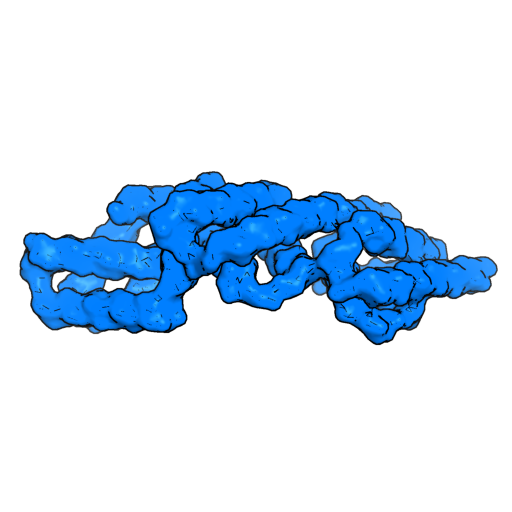64 57.868 0.649 1.00 35.47 185 GLU A O 1
ATOM 801 N N . LEU A 1 186 ? 28.292 56.315 -0.793 1.00 34.05 186 LEU A N 1
ATOM 802 C CA . LEU A 1 186 ? 28.290 57.202 -1.951 1.00 36.92 186 LEU A CA 1
ATOM 803 C C . LEU A 1 186 ? 27.293 58.344 -1.743 1.00 31.39 186 LEU A C 1
ATOM 804 O O . LEU A 1 186 ? 27.656 59.516 -1.842 1.00 33.66 186 LEU A O 1
ATOM 809 N N . ALA A 1 187 ? 26.038 57.980 -1.451 1.00 33.49 187 ALA A N 1
ATOM 810 C CA . ALA A 1 187 ? 24.965 58.938 -1.206 1.00 35.41 187 ALA A CA 1
ATOM 811 C C . ALA A 1 187 ? 25.290 59.839 -0.013 1.00 34.69 187 ALA A C 1
ATOM 812 O O . ALA A 1 187 ? 25.034 61.041 -0.057 1.00 35.18 187 ALA A O 1
ATOM 814 N N . GLY A 1 188 ? 25.858 59.243 1.044 1.00 36.45 188 GLY A N 1
ATOM 815 C CA . GLY A 1 188 ? 26.295 59.964 2.230 1.00 38.15 188 GLY A CA 1
ATOM 816 C C . GLY A 1 188 ? 27.305 61.061 1.917 1.00 34.18 188 GLY A C 1
ATOM 817 O O . GLY A 1 188 ? 27.184 62.182 2.409 1.00 30.71 188 GLY A O 1
ATOM 818 N N . PHE A 1 189 ? 28.305 60.727 1.093 1.00 35.06 189 PHE A N 1
ATOM 819 C CA . PHE A 1 189 ? 29.318 61.678 0.642 1.00 31.12 189 PHE A CA 1
ATOM 820 C C . PHE A 1 189 ? 28.703 62.808 -0.190 1.00 33.97 189 PHE A C 1
ATOM 821 O O . PHE A 1 189 ? 29.061 63.974 -0.024 1.00 30.17 189 PHE A O 1
ATOM 829 N N . GLN A 1 190 ? 27.776 62.445 -1.084 1.00 29.63 190 GLN A N 1
ATOM 830 C CA . GLN A 1 190 ? 27.087 63.401 -1.942 1.00 29.21 190 GLN A CA 1
ATOM 831 C C . GLN A 1 190 ? 26.252 64.383 -1.127 1.00 27.23 190 GLN A C 1
ATOM 832 O O . GLN A 1 190 ? 26.212 65.576 -1.437 1.00 33.89 190 GLN A O 1
ATOM 838 N N . HIS A 1 191 ? 25.595 63.871 -0.080 1.00 29.25 191 HIS A N 1
ATOM 839 C CA . HIS A 1 191 ? 24.787 64.690 0.817 1.00 30.62 191 HIS A CA 1
ATOM 840 C C . HIS A 1 191 ? 25.643 65.692 1.597 1.00 33.00 191 HIS A C 1
ATOM 841 O O . HIS A 1 191 ? 25.259 66.853 1.743 1.00 35.00 191 HIS A O 1
ATOM 848 N N . ALA A 1 192 ? 26.801 65.234 2.087 1.00 28.90 192 ALA A N 1
ATOM 849 C CA . ALA A 1 192 ? 27.768 66.088 2.768 1.00 32.80 192 ALA A CA 1
ATOM 850 C C . ALA A 1 192 ? 28.263 67.184 1.830 1.00 32.08 192 ALA A C 1
ATOM 851 O O . ALA A 1 192 ? 28.284 68.360 2.191 1.00 29.14 192 ALA A O 1
ATOM 853 N N . TYR A 1 193 ? 28.653 66.793 0.613 1.00 30.81 193 TYR A N 1
ATOM 854 C CA . TYR A 1 193 ? 29.180 67.722 -0.420 1.00 27.28 193 TYR A CA 1
ATOM 855 C C . TYR A 1 193 ? 28.096 68.747 -0.774 1.00 32.50 193 TYR A C 1
ATOM 856 O O . TYR A 1 193 ? 28.420 69.944 -0.857 1.00 29.49 193 TYR A O 1
ATOM 865 N N . ARG A 1 194 ? 26.855 68.288 -0.966 1.00 29.66 194 ARG A N 1
ATOM 866 C CA . ARG A 1 194 ? 25.677 69.145 -1.268 1.00 34.80 194 ARG A CA 1
ATOM 867 C C . ARG A 1 194 ? 25.520 70.214 -0.180 1.00 34.19 194 ARG A C 1
ATOM 868 O O . ARG A 1 194 ? 25.402 71.402 -0.533 1.00 34.04 194 ARG A O 1
ATOM 876 N N . ASP A 1 195 ? 25.489 69.795 1.088 1.00 33.76 195 ASP A N 1
ATOM 877 C CA . ASP A 1 195 ? 25.217 70.692 2.207 1.00 37.64 195 ASP A CA 1
ATOM 878 C C . ASP A 1 195 ? 26.317 71.748 2.386 1.00 37.98 195 ASP A C 1
ATOM 879 O O . ASP A 1 195 ? 26.050 72.846 2.865 1.00 38.93 195 ASP A O 1
ATOM 884 N N . ILE A 1 196 ? 27.547 71.398 1.997 1.00 36.08 196 ILE A N 1
ATOM 885 C CA . ILE A 1 196 ? 28.695 72.297 2.073 1.00 39.38 196 ILE A CA 1
ATOM 886 C C . ILE A 1 196 ? 28.726 73.217 0.856 1.00 33.79 196 ILE A C 1
ATOM 887 O O . ILE A 1 196 ? 28.732 74.440 0.995 1.00 43.16 196 ILE A O 1
ATOM 892 N N . ALA A 1 197 ? 28.738 72.612 -0.336 1.00 34.78 197 ALA A N 1
ATOM 893 C CA . ALA A 1 197 ? 28.879 73.335 -1.597 1.00 35.91 197 ALA A CA 1
ATOM 894 C C . ALA A 1 197 ? 27.698 74.263 -1.907 1.00 35.12 197 ALA A C 1
ATOM 895 O O . ALA A 1 197 ? 27.893 75.370 -2.414 1.00 32.98 197 ALA A O 1
ATOM 897 N N . LEU A 1 198 ? 26.482 73.800 -1.598 1.00 32.60 198 LEU A N 1
ATOM 898 C CA . LEU A 1 198 ? 25.246 74.509 -1.927 1.00 40.20 198 LEU A CA 1
ATOM 899 C C . LEU A 1 198 ? 24.564 75.166 -0.725 1.00 39.39 198 LEU A C 1
ATOM 900 O O . LEU A 1 198 ? 23.574 75.875 -0.892 1.00 37.91 198 LEU A O 1
ATOM 905 N N . GLY A 1 199 ? 25.093 74.924 0.480 1.00 35.03 199 GLY A N 1
ATOM 906 C CA . GLY A 1 199 ? 24.582 75.533 1.695 1.00 42.88 199 GLY A CA 1
ATOM 907 C C . GLY A 1 199 ? 25.284 76.844 1.989 1.00 40.42 199 GLY A C 1
ATOM 908 O O . GLY A 1 199 ? 26.177 77.264 1.255 1.00 47.14 199 GLY A O 1
ATOM 909 N N . GLN A 1 200 ? 24.871 77.498 3.075 1.00 39.43 200 GLN A N 1
ATOM 910 C CA . GLN A 1 200 ? 25.545 78.699 3.555 1.00 59.97 200 GLN A CA 1
ATOM 911 C C . GLN A 1 200 ? 25.963 78.477 4.999 1.00 49.30 200 GLN A C 1
ATOM 912 O O . GLN A 1 200 ? 25.667 79.286 5.878 1.00 45.46 200 GLN A O 1
ATOM 918 N N . LEU A 1 201 ? 26.662 77.360 5.230 1.00 44.21 201 LEU A N 1
ATOM 919 C CA . LEU A 1 201 ? 27.073 76.950 6.563 1.00 41.57 201 LEU A CA 1
ATOM 920 C C . LEU A 1 201 ? 28.283 77.752 7.014 1.00 35.56 201 LEU A C 1
ATOM 921 O O . LEU A 1 201 ? 29.195 78.018 6.230 1.00 38.28 201 LEU A O 1
ATOM 926 N N . SER A 1 202 ? 28.291 78.124 8.297 1.00 39.76 202 SER A N 1
ATOM 927 C CA . SER A 1 202 ? 29.474 78.675 8.931 1.00 37.62 202 SER A CA 1
ATOM 928 C C . SER A 1 202 ? 30.527 77.570 8.947 1.00 38.15 202 SER A C 1
ATOM 929 O O . SER A 1 202 ? 30.208 76.396 8.726 1.00 32.29 202 SER A O 1
ATOM 932 N N A LEU A 1 203 ? 31.783 77.961 9.196 0.50 34.35 203 LEU A N 1
ATOM 933 N N B LEU A 1 203 ? 31.782 77.948 9.208 0.50 31.75 203 LEU A N 1
ATOM 934 C CA A LEU A 1 203 ? 32.897 77.030 9.340 0.50 32.80 203 LEU A CA 1
ATOM 935 C CA B LEU A 1 203 ? 32.873 76.989 9.314 0.50 28.98 203 LEU A CA 1
ATOM 936 C C A LEU A 1 203 ? 32.635 76.004 10.443 0.50 29.90 203 LEU A C 1
ATOM 937 C C B LEU A 1 203 ? 32.665 75.999 10.460 0.50 28.62 203 LEU A C 1
ATOM 938 O O A LEU A 1 203 ? 32.973 74.831 10.294 0.50 30.03 203 LEU A O 1
ATOM 939 O O B LEU A 1 203 ? 33.071 74.843 10.359 0.50 31.97 203 LEU A O 1
ATOM 948 N N . ALA A 1 204 ? 32.033 76.463 11.546 1.00 32.24 204 ALA A N 1
ATOM 949 C CA . ALA A 1 204 ? 31.740 75.614 12.701 1.00 32.78 204 ALA A CA 1
ATOM 950 C C . ALA A 1 204 ? 30.699 74.540 12.386 1.00 28.56 204 ALA A C 1
ATOM 951 O O . ALA A 1 204 ? 30.872 73.379 12.745 1.00 30.93 204 ALA A O 1
ATOM 953 N N A ARG A 1 205 ? 29.613 74.949 11.724 0.50 29.41 205 ARG A N 1
ATOM 954 N N B ARG A 1 205 ? 29.613 74.940 11.718 0.50 31.11 205 ARG A N 1
ATOM 955 C CA A ARG A 1 205 ? 28.498 74.054 11.311 0.50 32.61 205 ARG A CA 1
ATOM 956 C CA B ARG A 1 205 ? 28.502 74.033 11.322 0.50 36.15 205 ARG A CA 1
ATOM 957 C C A ARG A 1 205 ? 29.015 73.053 10.269 0.50 24.74 205 ARG A C 1
ATOM 958 C C B ARG A 1 205 ? 29.003 73.051 10.256 0.50 26.88 205 ARG A C 1
ATOM 959 O O A ARG A 1 205 ? 28.564 71.892 10.298 0.50 30.96 205 ARG A O 1
ATOM 960 O O B ARG A 1 205 ? 28.524 71.900 10.248 0.50 36.38 205 ARG A O 1
ATOM 975 N N . THR A 1 206 ? 29.931 73.490 9.398 1.00 26.64 206 THR A N 1
ATOM 976 C CA . THR A 1 206 ? 30.571 72.624 8.409 1.00 29.30 206 THR A CA 1
ATOM 977 C C . THR A 1 206 ? 31.429 71.573 9.111 1.00 31.33 206 THR A C 1
ATOM 978 O O . THR A 1 206 ? 31.390 70.394 8.767 1.00 29.39 206 THR A O 1
ATOM 982 N N . LEU A 1 207 ? 32.203 72.019 10.107 1.00 31.22 207 LEU A N 1
ATOM 983 C CA . LEU A 1 207 ? 33.030 71.139 10.921 1.00 30.23 207 LEU A CA 1
ATOM 984 C C . LEU A 1 207 ? 32.156 70.144 11.687 1.00 28.74 207 LEU A C 1
ATOM 985 O O . LEU A 1 207 ? 32.464 68.960 11.740 1.00 28.77 207 LEU A O 1
ATOM 990 N N . ASP A 1 208 ? 31.050 70.631 12.263 1.00 28.14 208 ASP A N 1
ATOM 991 C CA . ASP A 1 208 ? 30.126 69.770 12.999 1.00 32.78 208 ASP A CA 1
ATOM 992 C C . ASP A 1 208 ? 29.513 68.685 12.105 1.00 34.66 208 ASP A C 1
ATOM 993 O O . ASP A 1 208 ? 29.389 67.525 12.513 1.00 32.46 208 ASP A O 1
ATOM 998 N N . LEU A 1 209 ? 29.127 69.084 10.890 1.00 31.40 209 LEU A N 1
ATOM 999 C CA . LEU A 1 209 ? 28.579 68.185 9.882 1.00 30.65 209 LEU A CA 1
ATOM 1000 C C . LEU A 1 209 ? 29.559 67.046 9.584 1.00 28.26 209 LEU A C 1
ATOM 1001 O O . LEU A 1 209 ? 29.186 65.872 9.586 1.00 31.75 209 LEU A O 1
ATOM 1006 N N . VAL A 1 210 ? 30.822 67.407 9.342 1.00 26.92 210 VAL A N 1
ATOM 1007 C CA . VAL A 1 210 ? 31.873 66.442 9.047 1.00 33.25 210 VAL A CA 1
ATOM 1008 C C . VAL A 1 210 ? 32.142 65.519 10.249 1.00 35.17 210 VAL A C 1
ATOM 1009 O O . VAL A 1 210 ? 32.312 64.313 10.074 1.00 33.50 210 VAL A O 1
ATOM 1013 N N . LEU A 1 211 ? 32.153 66.088 11.462 1.00 30.95 211 LEU A N 1
ATOM 1014 C CA . LEU A 1 211 ? 32.353 65.310 12.690 1.00 33.08 211 LEU A CA 1
ATOM 1015 C C . LEU A 1 211 ? 31.243 64.283 12.903 1.00 29.17 211 LEU A C 1
ATOM 1016 O O . LEU A 1 211 ? 31.510 63.125 13.234 1.00 33.38 211 LEU A O 1
ATOM 1021 N N . GLU A 1 212 ? 29.994 64.722 12.722 1.00 31.84 212 GLU A N 1
ATOM 1022 C CA . GLU A 1 212 ? 28.827 63.862 12.888 1.00 34.69 212 GLU A CA 1
ATOM 1023 C C . GLU A 1 212 ? 28.878 62.655 11.940 1.00 32.41 212 GLU A C 1
ATOM 1024 O O . GLU A 1 212 ? 28.562 61.532 12.335 1.00 31.91 212 GLU A O 1
ATOM 1030 N N . ARG A 1 213 ? 29.288 62.889 10.689 1.00 32.00 213 ARG A N 1
ATOM 1031 C CA . ARG A 1 213 ? 29.225 61.867 9.609 1.00 31.85 213 ARG A CA 1
ATOM 1032 C C . ARG A 1 213 ? 30.484 60.988 9.624 1.00 32.40 213 ARG A C 1
ATOM 1033 O O . ARG A 1 213 ? 30.336 59.769 9.422 1.00 33.36 213 ARG A O 1
ATOM 1041 N N . TYR A 1 214 ? 31.668 61.573 9.843 1.00 32.55 214 TYR A N 1
ATOM 1042 C CA . TYR A 1 214 ? 32.981 60.908 9.615 1.00 31.24 214 TYR A CA 1
ATOM 1043 C C . TYR A 1 214 ? 33.879 60.919 10.861 1.00 35.16 214 TYR A C 1
ATOM 1044 O O . TYR A 1 214 ? 34.973 60.323 10.787 1.00 36.10 214 TYR A O 1
ATOM 1053 N N . GLY A 1 215 ? 33.441 61.542 11.960 1.00 33.95 215 GLY A N 1
ATOM 1054 C CA . GLY A 1 215 ? 34.248 61.708 13.157 1.00 38.78 215 GLY A CA 1
ATOM 1055 C C . GLY A 1 215 ? 34.953 60.466 13.684 1.00 43.71 215 GLY A C 1
ATOM 1056 O O . GLY A 1 215 ? 36.128 60.526 14.041 1.00 47.57 215 GLY A O 1
ATOM 1057 N N . ASN A 1 216 ? 34.233 59.340 13.748 1.00 42.05 216 ASN A N 1
ATOM 1058 C CA . ASN A 1 216 ? 34.813 58.084 14.241 1.00 60.64 216 ASN A CA 1
ATOM 1059 C C . ASN A 1 216 ? 35.247 57.140 13.113 1.00 56.99 216 ASN A C 1
ATOM 1060 O O . ASN A 1 216 ? 35.547 55.972 13.355 1.00 55.82 216 ASN A O 1
ATOM 1065 N N . ASP A 1 217 ? 35.294 57.674 11.885 1.00 46.84 217 ASP A N 1
ATOM 1066 C CA . ASP A 1 217 ? 35.779 56.963 10.707 1.00 50.57 217 ASP A CA 1
ATOM 1067 C C . ASP A 1 217 ? 36.995 57.724 10.159 1.00 51.64 217 ASP A C 1
ATOM 1068 O O . ASP A 1 217 ? 37.830 58.197 10.932 1.00 57.50 217 ASP A O 1
ATOM 1073 N N . ASP A 1 218 ? 37.085 57.842 8.830 1.00 44.51 218 ASP A N 1
ATOM 1074 C CA . ASP A 1 218 ? 38.211 58.466 8.155 1.00 38.60 218 ASP A CA 1
ATOM 1075 C C . ASP A 1 218 ? 37.880 59.934 7.876 1.00 34.68 218 ASP A C 1
ATOM 1076 O O . ASP A 1 218 ? 37.607 60.317 6.739 1.00 36.10 218 ASP A O 1
ATOM 1081 N N . ILE A 1 219 ? 37.894 60.751 8.936 1.00 33.25 219 ILE A N 1
ATOM 1082 C CA . ILE A 1 219 ? 37.538 62.164 8.834 1.00 30.89 219 ILE A CA 1
ATOM 1083 C C . ILE A 1 219 ? 38.494 62.940 7.917 1.00 26.57 219 ILE A C 1
ATOM 1084 O O . ILE A 1 219 ? 38.059 63.807 7.169 1.00 28.51 219 ILE A O 1
ATOM 1089 N N . HIS A 1 220 ? 39.791 62.618 7.977 1.00 30.56 220 HIS A N 1
ATOM 1090 C CA . HIS A 1 220 ? 40.799 63.295 7.158 1.00 31.32 220 HIS A CA 1
ATOM 1091 C C . HIS A 1 220 ? 40.713 62.878 5.693 1.00 34.22 220 HIS A C 1
ATOM 1092 O O . HIS A 1 220 ? 40.860 63.711 4.799 1.00 30.40 220 HIS A O 1
ATOM 1099 N N . GLY A 1 221 ? 40.461 61.585 5.459 1.00 31.60 221 GLY A N 1
ATOM 1100 C CA . GLY A 1 221 ? 40.190 61.065 4.130 1.00 29.85 221 GLY A CA 1
ATOM 1101 C C . GLY A 1 221 ? 38.949 61.686 3.513 1.00 31.56 221 GLY A C 1
ATOM 1102 O O . GLY A 1 221 ? 38.938 62.014 2.324 1.00 31.13 221 GLY A O 1
ATOM 1103 N N . ALA A 1 222 ? 37.902 61.854 4.330 1.00 30.01 222 ALA A N 1
ATOM 1104 C CA . ALA A 1 222 ? 36.657 62.488 3.899 1.00 29.12 222 ALA A CA 1
ATOM 1105 C C . ALA A 1 222 ? 36.887 63.937 3.462 1.00 28.54 222 ALA A C 1
ATOM 1106 O O . ALA A 1 222 ? 36.388 64.363 2.421 1.00 30.50 222 ALA A O 1
ATOM 1108 N N . LEU A 1 223 ? 37.653 64.687 4.261 1.00 28.32 223 LEU A N 1
ATOM 1109 C CA . LEU A 1 223 ? 37.939 66.087 3.967 1.00 29.40 223 LEU A CA 1
ATOM 1110 C C . LEU A 1 223 ? 38.782 66.241 2.700 1.00 26.31 223 LEU A C 1
ATOM 1111 O O . LEU A 1 223 ? 38.490 67.080 1.847 1.00 29.20 223 LEU A O 1
ATOM 1116 N N . GLY A 1 224 ? 39.820 65.410 2.576 1.00 27.41 224 GLY A N 1
ATOM 1117 C CA . GLY A 1 224 ? 40.637 65.371 1.379 1.00 27.44 224 GLY A CA 1
ATOM 1118 C C . GLY A 1 224 ? 39.827 65.065 0.125 1.00 29.18 224 GLY A C 1
ATOM 1119 O O . GLY A 1 224 ? 40.039 65.672 -0.926 1.00 29.26 224 GLY A O 1
ATOM 1120 N N . ALA A 1 225 ? 38.893 64.116 0.242 1.00 27.02 225 ALA A N 1
ATOM 1121 C CA . ALA A 1 225 ? 38.003 63.748 -0.854 1.00 27.07 225 ALA A CA 1
ATOM 1122 C C . ALA A 1 225 ? 37.034 64.884 -1.200 1.00 28.24 225 ALA A C 1
ATOM 1123 O O . ALA A 1 225 ? 36.765 65.142 -2.375 1.00 29.23 225 ALA A O 1
ATOM 1125 N N . LEU A 1 226 ? 36.512 65.560 -0.170 1.00 26.19 226 LEU A N 1
ATOM 1126 C CA . LEU A 1 226 ? 35.611 66.693 -0.359 1.00 26.99 226 LEU A CA 1
ATOM 1127 C C . LEU A 1 226 ? 36.293 67.813 -1.141 1.00 28.29 226 LEU A C 1
ATOM 1128 O O . LEU A 1 226 ? 35.674 68.424 -2.008 1.00 28.68 226 LEU A O 1
ATOM 1133 N N . ILE A 1 227 ? 37.573 68.055 -0.840 1.00 30.22 227 ILE A N 1
ATOM 1134 C CA . ILE A 1 227 ? 38.373 69.066 -1.527 1.00 27.98 227 ILE A CA 1
ATOM 1135 C C . ILE A 1 227 ? 38.681 68.652 -2.968 1.00 29.19 227 ILE A C 1
ATOM 1136 O O . ILE A 1 227 ? 38.637 69.481 -3.877 1.00 28.96 227 ILE A O 1
ATOM 1141 N N . GLN A 1 228 ? 38.988 67.365 -3.173 1.00 28.20 228 GLN A N 1
ATOM 1142 C CA . GLN A 1 228 ? 39.114 66.807 -4.517 1.00 28.51 228 GLN A CA 1
ATOM 1143 C C . GLN A 1 228 ? 37.824 67.038 -5.307 1.00 30.61 228 GLN A C 1
ATOM 1144 O O . GLN A 1 228 ? 37.863 67.410 -6.484 1.00 28.81 228 GLN A O 1
ATOM 1150 N N . ALA A 1 229 ? 36.684 66.819 -4.644 1.00 28.81 229 ALA A N 1
ATOM 1151 C CA . ALA A 1 229 ? 35.368 67.003 -5.249 1.00 29.50 229 ALA A CA 1
ATOM 1152 C C . ALA A 1 229 ? 35.143 68.462 -5.651 1.00 29.50 229 ALA A C 1
ATOM 1153 O O . ALA A 1 229 ? 34.695 68.731 -6.764 1.00 31.70 229 ALA A O 1
ATOM 1155 N N . LEU A 1 230 ? 35.478 69.395 -4.748 1.00 28.69 230 LEU A N 1
ATOM 1156 C CA . LEU A 1 230 ? 35.415 70.836 -5.034 1.00 28.80 230 LEU A CA 1
ATOM 1157 C C . LEU A 1 230 ? 36.211 71.207 -6.285 1.00 28.49 230 LEU A C 1
ATOM 1158 O O . LEU A 1 230 ? 35.800 72.081 -7.055 1.00 29.16 230 LEU A O 1
ATOM 1163 N N . GLY A 1 231 ? 37.358 70.543 -6.467 1.00 25.47 231 GLY A N 1
ATOM 1164 C CA . GLY A 1 231 ? 38.233 70.757 -7.606 1.00 27.42 231 GLY A CA 1
ATOM 1165 C C . GLY A 1 231 ? 37.660 70.227 -8.905 1.00 30.19 231 GLY A C 1
ATOM 1166 O O . GLY A 1 231 ? 37.755 70.883 -9.944 1.00 30.85 231 GLY A O 1
ATOM 1167 N N . HIS A 1 232 ? 37.078 69.026 -8.843 1.00 29.17 232 HIS A N 1
ATOM 1168 C CA . HIS A 1 232 ? 36.416 68.399 -9.983 1.00 30.02 232 HIS A CA 1
ATOM 1169 C C . HIS A 1 232 ? 35.155 69.166 -10.398 1.00 29.00 232 HIS A C 1
ATOM 1170 O O . HIS A 1 232 ? 34.831 69.240 -11.577 1.00 31.29 232 HIS A O 1
ATOM 1177 N N . ASP A 1 233 ? 34.457 69.739 -9.411 1.00 31.33 233 ASP A N 1
ATOM 1178 C CA . ASP A 1 233 ? 33.277 70.561 -9.645 1.00 28.76 233 ASP A CA 1
ATOM 1179 C C . ASP A 1 233 ? 33.648 71.826 -10.426 1.00 28.37 233 ASP A C 1
ATOM 1180 O O . ASP A 1 233 ? 33.021 72.145 -11.435 1.00 30.48 233 ASP A O 1
ATOM 1185 N N . LEU A 1 234 ? 34.686 72.531 -9.961 1.00 29.51 234 LEU A N 1
ATOM 1186 C CA . LEU A 1 234 ? 35.167 73.748 -10.616 1.00 29.05 234 LEU A CA 1
ATOM 1187 C C . LEU A 1 234 ? 35.744 73.471 -12.005 1.00 33.24 234 LEU A C 1
ATOM 1188 O O . LEU A 1 234 ? 35.636 74.310 -12.900 1.00 32.33 234 LEU A O 1
ATOM 1193 N N . ALA A 1 235 ? 36.353 72.290 -12.174 1.00 31.69 235 ALA A N 1
ATOM 1194 C CA . ALA A 1 235 ? 36.942 71.875 -13.451 1.00 37.12 235 ALA A CA 1
ATOM 1195 C C . ALA A 1 235 ? 35.888 71.597 -14.524 1.00 30.09 235 ALA A C 1
ATOM 1196 O O . ALA A 1 235 ? 36.166 71.726 -15.714 1.00 34.12 235 ALA A O 1
ATOM 1198 N N . ALA A 1 236 ? 34.685 71.201 -14.094 1.00 33.46 236 ALA A N 1
ATOM 1199 C CA . ALA A 1 236 ? 33.594 70.858 -15.006 1.00 35.70 236 ALA A CA 1
ATOM 1200 C C . ALA A 1 236 ? 33.186 72.064 -15.857 1.00 35.65 236 ALA A C 1
ATOM 1201 O O . ALA A 1 236 ? 33.368 73.212 -15.450 1.00 33.95 236 ALA A O 1
ATOM 1203 N N . ALA A 1 237 ? 32.636 71.791 -17.044 1.00 42.30 237 ALA A N 1
ATOM 1204 C CA . ALA A 1 237 ? 32.137 72.836 -17.938 1.00 44.80 237 ALA A CA 1
ATOM 1205 C C . ALA A 1 237 ? 31.146 73.726 -17.192 1.00 39.69 237 ALA A C 1
ATOM 1206 O O . ALA A 1 237 ? 31.250 74.945 -17.240 1.00 40.09 237 ALA A O 1
ATOM 1208 N N . THR A 1 238 ? 30.209 73.099 -16.473 1.00 41.59 238 THR A N 1
ATOM 1209 C CA . THR A 1 238 ? 29.229 73.810 -15.652 1.00 39.71 238 THR A CA 1
ATOM 1210 C C . THR A 1 238 ? 29.312 73.361 -14.195 1.00 38.14 238 THR A C 1
ATOM 1211 O O . THR A 1 238 ? 28.723 72.351 -13.814 1.00 35.23 238 THR A O 1
ATOM 1215 N N . PRO A 1 239 ? 30.061 74.083 -13.331 1.00 35.20 239 PRO A N 1
ATOM 1216 C CA . PRO A 1 239 ? 30.098 73.770 -11.902 1.00 34.71 239 PRO A CA 1
ATOM 1217 C C . PRO A 1 239 ? 28.716 73.913 -11.241 1.00 35.87 239 PRO A C 1
ATOM 1218 O O . PRO A 1 239 ? 27.890 74.634 -11.770 1.00 32.57 239 PRO A O 1
ATOM 1222 N N . SER A 1 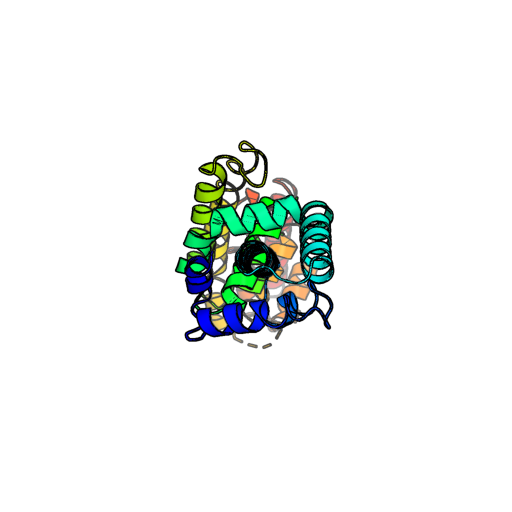240 ? 28.506 73.229 -10.112 1.00 32.90 240 SER A N 1
ATOM 1223 C CA . SER A 1 240 ? 27.228 73.229 -9.397 1.00 32.32 240 SER A CA 1
ATOM 1224 C C . SER A 1 240 ? 26.865 74.582 -8.782 1.00 37.86 240 SER A C 1
ATOM 1225 O O . SER A 1 240 ? 25.690 74.880 -8.587 1.00 34.01 240 SER A O 1
ATOM 1228 N N . THR A 1 241 ? 27.886 75.380 -8.455 1.00 35.53 241 THR A N 1
ATOM 1229 C CA . THR A 1 241 ? 27.708 76.746 -7.962 1.00 36.18 241 THR A CA 1
ATOM 1230 C C . THR A 1 241 ? 28.851 77.604 -8.505 1.00 39.50 241 THR A C 1
ATOM 1231 O O . THR A 1 241 ? 29.716 77.094 -9.219 1.00 37.38 241 THR A O 1
ATOM 1235 N N . ASP A 1 242 ? 28.841 78.907 -8.195 1.00 37.36 242 ASP A N 1
ATOM 1236 C CA . ASP A 1 242 ? 29.804 79.838 -8.796 1.00 33.97 242 ASP A CA 1
ATOM 1237 C C . ASP A 1 242 ? 31.230 79.516 -8.357 1.00 35.52 242 ASP A C 1
ATOM 1238 O O . ASP A 1 242 ? 31.454 78.983 -7.265 1.00 32.27 242 ASP A O 1
ATOM 1243 N N . GLY A 1 243 ? 32.187 79.832 -9.236 1.00 33.32 243 GLY A N 1
ATOM 1244 C CA . GLY A 1 243 ? 33.586 79.489 -9.058 1.00 29.01 243 GLY A CA 1
ATOM 1245 C C . GLY A 1 243 ? 34.210 80.172 -7.864 1.00 34.22 243 GLY A C 1
ATOM 1246 O O . GLY A 1 243 ? 35.033 79.581 -7.169 1.00 35.13 243 GLY A O 1
ATOM 1247 N N . VAL A 1 244 ? 33.807 81.424 -7.624 1.00 33.20 244 VAL A N 1
ATOM 1248 C CA . VAL A 1 244 ? 34.290 82.199 -6.487 1.00 32.88 244 VAL A CA 1
ATOM 1249 C C . VAL A 1 244 ? 33.992 81.455 -5.179 1.00 30.01 244 VAL A C 1
ATOM 1250 O O . VAL A 1 244 ? 34.850 81.366 -4.302 1.00 33.26 244 VAL A O 1
ATOM 1254 N N A ARG A 1 245 ? 32.777 80.904 -5.070 0.50 28.85 245 ARG A N 1
ATOM 1255 N N B ARG A 1 245 ? 32.767 80.924 -5.071 0.50 32.35 245 ARG A N 1
ATOM 1256 C CA A ARG A 1 245 ? 32.289 80.187 -3.861 0.50 25.73 245 ARG A CA 1
ATOM 1257 C CA B ARG A 1 245 ? 32.260 80.175 -3.889 0.50 29.80 245 ARG A CA 1
ATOM 1258 C C A ARG A 1 245 ? 33.062 78.873 -3.693 0.50 28.16 245 ARG A C 1
ATOM 1259 C C B ARG A 1 245 ? 33.077 78.891 -3.704 0.50 30.67 245 ARG A C 1
ATOM 1260 O O A ARG A 1 245 ? 33.467 78.578 -2.553 0.50 27.39 245 ARG A O 1
ATOM 1261 O O B ARG A 1 245 ? 33.523 78.637 -2.569 0.50 29.97 245 ARG A O 1
ATOM 1276 N N . LEU A 1 246 ? 33.262 78.118 -4.779 1.00 30.36 246 LEU A N 1
ATOM 1277 C CA . LEU A 1 246 ? 34.025 76.868 -4.724 1.00 28.77 246 LEU A CA 1
ATOM 1278 C C . LEU A 1 246 ? 35.462 77.084 -4.208 1.00 27.69 246 LEU A C 1
ATOM 1279 O O . LEU A 1 246 ? 35.954 76.291 -3.401 1.00 27.88 246 LEU A O 1
ATOM 1284 N N A GLN A 1 247 ? 36.103 78.167 -4.666 0.50 30.37 247 GLN A N 1
ATOM 1285 N N B GLN A 1 247 ? 36.108 78.166 -4.660 0.50 29.32 247 GLN A N 1
ATOM 1286 C CA A GLN A 1 247 ? 37.447 78.554 -4.227 0.50 35.52 247 GLN A CA 1
ATOM 1287 C CA B GLN A 1 247 ? 37.454 78.531 -4.206 0.50 33.26 247 GLN A CA 1
ATOM 1288 C C A GLN A 1 247 ? 37.504 78.861 -2.727 0.50 34.69 247 GLN A C 1
ATOM 1289 C C B GLN A 1 247 ? 37.503 78.853 -2.715 0.50 33.61 247 GLN A C 1
ATOM 1290 O O A GLN A 1 247 ? 38.418 78.415 -2.034 0.50 33.05 247 GLN A O 1
ATOM 1291 O O B GLN A 1 247 ? 38.413 78.412 -2.012 0.50 32.12 247 GLN A O 1
ATOM 1302 N N . VAL A 1 248 ? 36.518 79.626 -2.242 1.00 35.03 248 VAL A N 1
ATOM 1303 C CA . VAL A 1 248 ? 36.381 79.944 -0.819 1.00 33.41 248 VAL A CA 1
ATOM 1304 C C . VAL A 1 248 ? 36.174 78.666 -0.002 1.00 29.95 248 VAL A C 1
ATOM 1305 O O . VAL A 1 248 ? 36.766 78.499 1.062 1.00 29.80 248 VAL A O 1
ATOM 1309 N N . LEU A 1 249 ? 35.340 77.759 -0.520 1.00 28.25 249 LEU A N 1
ATOM 1310 C CA . LEU A 1 249 ? 35.050 76.499 0.156 1.00 29.23 249 LEU A CA 1
ATOM 1311 C C . LEU A 1 249 ? 36.284 75.610 0.339 1.00 28.34 249 LEU A C 1
ATOM 1312 O O . LEU A 1 249 ? 36.422 74.953 1.367 1.00 28.71 249 LEU A O 1
ATOM 1317 N N . ALA A 1 250 ? 37.176 75.596 -0.657 1.00 27.49 250 ALA A N 1
ATOM 1318 C CA . ALA A 1 250 ? 38.430 74.848 -0.571 1.00 27.32 250 ALA A CA 1
ATOM 1319 C C . ALA A 1 250 ? 39.285 75.363 0.597 1.00 32.97 250 ALA A C 1
ATOM 1320 O O . ALA A 1 250 ? 39.854 74.572 1.357 1.00 28.84 250 ALA A O 1
ATOM 1322 N N A SER A 1 251 ? 39.361 76.692 0.736 0.50 28.53 251 SER A N 1
ATOM 1323 N N B SER A 1 251 ? 39.360 76.693 0.726 0.50 28.25 251 SER A N 1
ATOM 1324 C CA A SER A 1 251 ? 40.066 77.328 1.846 0.50 30.77 251 SER A CA 1
ATOM 1325 C CA B SER A 1 251 ? 40.049 77.355 1.832 0.50 30.47 251 SER A CA 1
ATOM 1326 C C A SER A 1 251 ? 39.382 77.050 3.184 0.50 31.24 251 SER A C 1
ATOM 1327 C C B SER A 1 251 ? 39.381 77.040 3.171 0.50 30.78 251 SER A C 1
ATOM 1328 O O A SER A 1 251 ? 40.055 76.811 4.185 0.50 33.23 251 SER A O 1
ATOM 1329 O O B SER A 1 251 ? 40.064 76.767 4.157 0.50 31.71 251 SER A O 1
ATOM 1334 N N . ASP A 1 252 ? 38.043 77.084 3.186 1.00 26.65 252 ASP A N 1
ATOM 1335 C CA . ASP A 1 252 ? 37.244 76.739 4.361 1.00 32.11 252 ASP A CA 1
ATOM 1336 C C . ASP A 1 252 ? 37.515 75.312 4.829 1.00 31.35 252 ASP A C 1
ATOM 1337 O O . ASP A 1 252 ? 37.701 75.072 6.016 1.00 27.47 252 ASP A O 1
ATOM 1342 N N . LEU A 1 253 ? 37.524 74.362 3.886 1.00 28.28 253 LEU A N 1
ATOM 1343 C CA . LEU A 1 253 ? 37.722 72.950 4.219 1.00 30.50 253 LEU A CA 1
ATOM 1344 C C . LEU A 1 253 ? 39.128 72.646 4.732 1.00 28.18 253 LEU A C 1
ATOM 1345 O O . LEU A 1 253 ? 39.309 71.728 5.527 1.00 29.10 253 LEU A O 1
ATOM 1350 N N . TYR A 1 254 ? 40.120 73.430 4.302 1.00 26.57 254 TYR A N 1
ATOM 1351 C CA . TYR A 1 254 ? 41.503 73.355 4.839 1.00 27.05 254 TYR A CA 1
ATOM 1352 C C . TYR A 1 254 ? 41.477 73.697 6.335 1.00 27.06 254 TYR A C 1
ATOM 1353 O O . TYR A 1 254 ? 42.072 72.949 7.140 1.00 26.81 254 TYR A O 1
ATOM 1362 N N . GLN A 1 255 ? 40.805 74.796 6.691 1.00 26.63 255 GLN A N 1
ATOM 1363 C CA . GLN A 1 255 ? 40.631 75.201 8.082 1.00 25.78 255 GLN A CA 1
ATOM 1364 C C . GLN A 1 255 ? 39.932 74.102 8.896 1.00 28.90 255 GLN A C 1
ATOM 1365 O O . GLN A 1 255 ? 40.314 73.834 10.037 1.00 26.64 255 GLN A O 1
ATOM 1371 N N . VAL A 1 256 ? 38.913 73.473 8.297 1.00 28.66 256 VAL A N 1
ATOM 1372 C CA . VAL A 1 256 ? 38.170 72.383 8.932 1.00 28.34 256 VAL A CA 1
ATOM 1373 C C . VAL A 1 256 ? 39.082 71.174 9.186 1.00 28.79 256 VAL A C 1
ATOM 1374 O O . VAL A 1 256 ? 38.991 70.540 10.235 1.00 27.39 256 VAL A O 1
ATOM 1378 N N . GLU A 1 257 ? 39.960 70.876 8.220 1.00 25.05 257 GLU A N 1
ATOM 1379 C CA . GLU A 1 257 ? 40.951 69.808 8.341 1.00 26.26 257 GLU A CA 1
ATOM 1380 C C . GLU A 1 257 ? 41.961 70.091 9.463 1.00 30.60 257 GLU A C 1
ATOM 1381 O O . GLU A 1 257 ? 42.325 69.184 10.216 1.00 27.56 257 GLU A O 1
ATOM 1387 N N . VAL A 1 258 ? 42.412 71.346 9.566 1.00 29.13 258 VAL A N 1
ATOM 1388 C CA . VAL A 1 258 ? 43.296 71.760 10.660 1.00 26.06 258 VAL A CA 1
ATOM 1389 C C . VAL A 1 258 ? 42.565 71.563 11.990 1.00 27.19 258 VAL A C 1
ATOM 1390 O O . VAL A 1 258 ? 43.121 70.992 12.933 1.00 26.37 258 VAL A O 1
ATOM 1394 N N . ALA A 1 259 ? 41.309 72.026 12.040 1.00 27.19 259 ALA A N 1
ATOM 1395 C CA . ALA A 1 259 ? 40.459 71.926 13.226 1.00 25.38 259 ALA A CA 1
ATOM 1396 C C . ALA A 1 259 ? 40.225 70.478 13.648 1.00 27.93 259 ALA A C 1
ATOM 1397 O O . ALA A 1 259 ? 40.344 70.144 14.829 1.00 27.30 259 ALA A O 1
ATOM 1399 N N . ALA A 1 260 ? 39.883 69.626 12.674 1.00 26.68 260 ALA A N 1
ATOM 1400 C CA . ALA A 1 260 ? 39.632 68.206 12.909 1.00 31.08 260 ALA A CA 1
ATOM 1401 C C . ALA A 1 260 ? 40.857 67.527 13.507 1.00 31.58 260 ALA A C 1
ATOM 1402 O O . ALA A 1 260 ? 40.729 66.669 14.379 1.00 30.46 260 ALA A O 1
ATOM 1404 N N . THR A 1 261 ? 42.046 67.927 13.040 1.00 27.50 261 THR A N 1
ATOM 1405 C CA . THR A 1 261 ? 43.309 67.418 13.572 1.00 31.79 261 THR A CA 1
ATOM 1406 C C . THR A 1 261 ? 43.509 67.852 15.030 1.00 31.96 261 THR A C 1
ATOM 1407 O O . THR A 1 261 ? 43.810 67.031 15.890 1.00 28.96 261 THR A O 1
ATOM 1411 N N . VAL A 1 262 ? 43.318 69.145 15.301 1.00 31.59 262 VAL A N 1
ATOM 1412 C CA . VAL A 1 262 ? 43.398 69.681 16.662 1.00 30.72 262 VAL A CA 1
ATOM 1413 C C . VAL A 1 262 ? 42.454 68.924 17.609 1.00 32.62 262 VAL A C 1
ATOM 1414 O O . VAL A 1 262 ? 42.852 68.530 18.707 1.00 29.34 262 VAL A O 1
ATOM 1418 N N . LEU A 1 263 ? 41.213 68.706 17.160 1.00 29.50 263 LEU A N 1
ATOM 1419 C CA . LEU A 1 263 ? 40.170 68.071 17.967 1.00 31.46 263 LEU A CA 1
ATOM 1420 C C . LEU A 1 263 ? 40.414 66.593 18.321 1.00 34.54 263 LEU A C 1
ATOM 1421 O O . LEU A 1 263 ? 39.743 66.053 19.202 1.00 32.74 263 LEU A O 1
ATOM 1426 N N . GLU A 1 264 ? 41.382 65.952 17.652 1.00 30.07 264 GLU A N 1
ATOM 1427 C CA . GLU A 1 264 ? 41.820 64.593 18.009 1.00 38.62 264 GLU A CA 1
ATOM 1428 C C . GLU A 1 264 ? 42.389 64.480 19.431 1.00 29.43 264 GLU A C 1
ATOM 1429 O O . GLU A 1 264 ? 42.379 63.399 20.015 1.00 33.20 264 GLU A O 1
ATOM 1435 N N A GLU A 1 265 ? 42.879 65.606 19.965 0.50 31.78 265 GLU A N 1
ATOM 1436 N N B GLU A 1 265 ? 42.876 65.602 19.975 0.50 31.63 265 GLU A N 1
ATOM 1437 C CA A GLU A 1 265 ? 43.347 65.712 21.344 0.50 33.75 265 GLU A CA 1
ATOM 1438 C CA B GLU A 1 265 ? 43.359 65.668 21.352 0.50 33.38 265 GLU A CA 1
ATOM 1439 C C A GLU A 1 265 ? 42.267 65.348 22.376 0.50 33.62 265 GLU A C 1
ATOM 1440 C C B GLU A 1 265 ? 42.265 65.360 22.389 0.50 33.58 265 GLU A C 1
ATOM 1441 O O A GLU A 1 265 ? 42.589 64.977 23.504 0.50 36.27 265 GLU A O 1
ATOM 1442 O O B GLU A 1 265 ? 42.576 65.042 23.536 0.50 36.78 265 GLU A O 1
ATOM 1453 N N . CYS A 1 266 ? 40.993 65.467 21.978 1.00 32.32 266 CYS A N 1
ATOM 1454 C CA . CYS A 1 266 ? 39.852 65.058 22.811 1.00 33.87 266 CYS A CA 1
ATOM 1455 C C . CYS A 1 266 ? 39.885 63.562 23.151 1.00 38.02 266 CYS A C 1
ATOM 1456 O O . CYS A 1 266 ? 39.427 63.160 24.219 1.00 35.09 266 CYS A O 1
ATOM 1459 N N . ASN A 1 267 ? 40.421 62.744 22.235 1.00 37.97 267 ASN A N 1
ATOM 1460 C CA . ASN A 1 267 ? 40.605 61.312 22.484 1.00 37.64 267 ASN A CA 1
ATOM 1461 C C . ASN A 1 267 ? 41.529 61.077 23.682 1.00 36.12 267 ASN A C 1
ATOM 1462 O O . ASN A 1 267 ? 41.182 60.341 24.610 1.00 36.54 267 ASN A O 1
ATOM 1467 N N . ALA A 1 268 ? 42.704 61.714 23.651 1.00 39.92 268 ALA A N 1
ATOM 1468 C CA . ALA A 1 268 ? 43.710 61.570 24.701 1.00 41.84 268 ALA A CA 1
ATOM 1469 C C . ALA A 1 268 ? 43.190 62.106 26.032 1.00 43.91 268 ALA A C 1
ATOM 1470 O O . ALA A 1 268 ? 43.419 61.503 27.082 1.00 46.01 268 ALA A O 1
ATOM 1472 N N . LEU A 1 269 ? 42.474 63.234 25.9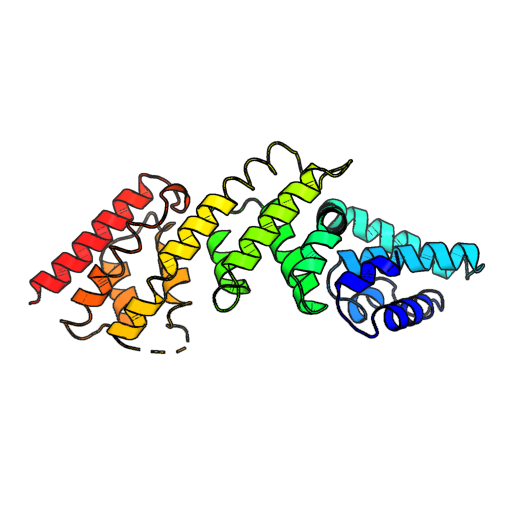73 1.00 38.68 269 LEU A N 1
ATOM 1473 C CA . LEU A 1 269 ? 41.889 63.866 27.153 1.00 37.39 269 LEU A CA 1
ATOM 1474 C C . LEU A 1 269 ? 40.909 62.926 27.855 1.00 36.16 269 LEU A C 1
ATOM 1475 O O . LEU A 1 269 ? 41.019 62.700 29.061 1.00 40.91 269 LEU A O 1
ATOM 1480 N N . LYS A 1 270 ? 39.957 62.377 27.091 1.00 41.01 270 LYS A N 1
ATOM 1481 C CA . LYS A 1 270 ? 38.969 61.429 27.622 1.00 42.21 270 LYS A CA 1
ATOM 1482 C C . LYS A 1 270 ? 39.623 60.146 28.132 1.00 54.65 270 LYS A C 1
ATOM 1483 O O . LYS A 1 270 ? 39.174 59.571 29.122 1.00 52.83 270 LYS A O 1
ATOM 1489 N N . GLN A 1 271 ? 40.687 59.710 27.449 1.00 46.28 271 GLN A N 1
ATOM 1490 C CA . GLN A 1 271 ? 41.442 58.521 27.833 1.00 55.01 271 GLN A CA 1
ATOM 1491 C C . GLN A 1 271 ? 42.123 58.720 29.188 1.00 51.51 271 GLN A C 1
ATOM 1492 O O . GLN A 1 271 ? 42.048 57.852 30.056 1.00 61.21 271 GLN A O 1
ATOM 1498 N N . ARG A 1 272 ? 42.779 59.875 29.357 1.00 54.39 272 ARG A N 1
ATOM 1499 C CA . ARG A 1 272 ? 43.528 60.254 30.588 1.00 57.81 272 ARG A CA 1
ATOM 1500 C C . ARG A 1 272 ? 42.573 60.343 31.785 1.00 63.03 272 ARG A C 1
ATOM 1501 O O . ARG A 1 272 ? 42.951 59.864 32.871 1.00 67.35 272 ARG A O 1
ATOM 1509 N N . LEU A 1 273 ? 41.389 60.934 31.590 1.00 60.32 273 LEU A N 1
ATOM 1510 C CA . LEU A 1 273 ? 40.444 61.196 32.674 1.00 71.17 273 LEU A CA 1
ATOM 1511 C C . LEU A 1 273 ? 39.399 60.095 32.864 1.00 65.55 273 LEU A C 1
ATOM 1512 O O . LEU A 1 273 ? 38.934 59.866 33.983 1.00 65.77 273 LEU A O 1
ATOM 1517 N N . GLY A 1 274 ? 39.036 59.419 31.768 1.00 66.00 274 GLY A N 1
ATOM 1518 C CA . GLY A 1 274 ? 38.064 58.339 31.788 1.00 75.37 274 GLY A CA 1
ATOM 1519 C C . GLY A 1 274 ? 36.643 58.856 31.907 1.00 80.50 274 GLY A C 1
ATOM 1520 O O . GLY A 1 274 ? 35.693 58.076 31.970 1.00 73.23 274 GLY A O 1
ATOM 1521 N N . CYS A 1 281 ? 25.450 61.168 23.918 1.00 102.23 281 CYS A N 1
ATOM 1522 C CA . CYS A 1 281 ? 26.557 60.334 24.370 1.00 97.58 281 CYS A CA 1
ATOM 1523 C C . CYS A 1 281 ? 27.811 61.187 24.578 1.00 77.24 281 CYS A C 1
ATOM 1524 O O . CYS A 1 281 ? 28.288 61.835 23.645 1.00 66.88 281 CYS A O 1
ATOM 1527 N N . ALA A 1 282 ? 28.339 61.169 25.809 1.00 102.69 282 ALA A N 1
ATOM 1528 C CA . ALA A 1 282 ? 29.461 62.015 26.223 1.00 80.33 282 ALA A CA 1
ATOM 1529 C C . ALA A 1 282 ? 30.813 61.300 26.108 1.00 67.69 282 ALA A C 1
ATOM 1530 O O . ALA A 1 282 ? 31.533 61.148 27.098 1.00 61.62 282 ALA A O 1
ATOM 1532 N N . ASP A 1 283 ? 31.145 60.871 24.884 1.00 61.26 283 ASP A N 1
ATOM 1533 C CA . ASP A 1 283 ? 32.443 60.281 24.553 1.00 57.30 283 ASP A CA 1
ATOM 1534 C C . ASP A 1 283 ? 33.335 61.352 23.904 1.00 55.82 283 ASP A C 1
ATOM 1535 O O . ASP A 1 283 ? 33.012 62.540 23.957 1.00 43.17 283 ASP A O 1
ATOM 1540 N N . ALA A 1 284 ? 34.456 60.928 23.305 1.00 47.89 284 ALA A N 1
ATOM 1541 C CA . ALA A 1 284 ? 35.415 61.838 22.671 1.00 44.69 284 ALA A CA 1
ATOM 1542 C C . ALA A 1 284 ? 34.816 62.610 21.485 1.00 42.37 284 ALA A C 1
ATOM 1543 O O . ALA A 1 284 ? 35.027 63.817 21.358 1.00 38.24 284 ALA A O 1
ATOM 1545 N N A GLN A 1 285 ? 34.080 61.893 20.628 0.50 37.27 285 GLN A N 1
ATOM 1546 N N B GLN A 1 285 ? 34.074 61.899 20.626 0.50 41.52 285 GLN A N 1
ATOM 1547 C CA A GLN A 1 285 ? 33.371 62.471 19.490 0.50 37.99 285 GLN A CA 1
ATOM 1548 C CA B GLN A 1 285 ? 33.379 62.496 19.484 0.50 43.86 285 GLN A CA 1
ATOM 1549 C C A GLN A 1 285 ? 32.351 63.517 19.944 0.50 32.75 285 GLN A C 1
ATOM 1550 C C B GLN A 1 285 ? 32.354 63.530 19.949 0.50 35.48 285 GLN A C 1
ATOM 1551 O O A GLN A 1 285 ? 32.223 64.574 19.329 0.50 33.95 285 GLN A O 1
ATOM 1552 O O B GLN A 1 285 ? 32.223 64.593 19.344 0.50 35.96 285 GLN A O 1
ATOM 1563 N N . GLY A 1 286 ? 31.634 63.203 21.029 1.00 41.56 286 GLY A N 1
ATOM 1564 C CA . GLY A 1 286 ? 30.681 64.111 21.644 1.00 38.97 286 GLY A CA 1
ATOM 1565 C C . GLY A 1 286 ? 31.342 65.382 22.153 1.00 37.32 286 GLY A C 1
ATOM 1566 O O . GLY A 1 286 ? 30.815 66.476 21.952 1.00 36.38 286 GLY A O 1
ATOM 1567 N N . LEU A 1 287 ? 32.505 65.230 22.798 1.00 33.43 287 LEU A N 1
ATOM 1568 C CA . LEU A 1 287 ? 33.292 66.361 23.299 1.00 33.28 287 LEU A CA 1
ATOM 1569 C C . LEU A 1 287 ? 33.735 67.283 22.158 1.00 33.35 287 LEU A C 1
ATOM 1570 O O . LEU A 1 287 ? 33.631 68.507 22.270 1.00 31.04 287 LEU A O 1
ATOM 1575 N N . MET A 1 288 ? 34.222 66.689 21.060 1.00 32.40 288 MET A N 1
ATOM 1576 C CA . MET A 1 288 ? 34.645 67.447 19.880 1.00 33.78 288 MET A CA 1
ATOM 1577 C C . MET A 1 288 ? 33.520 68.358 19.403 1.00 32.21 288 MET A C 1
ATO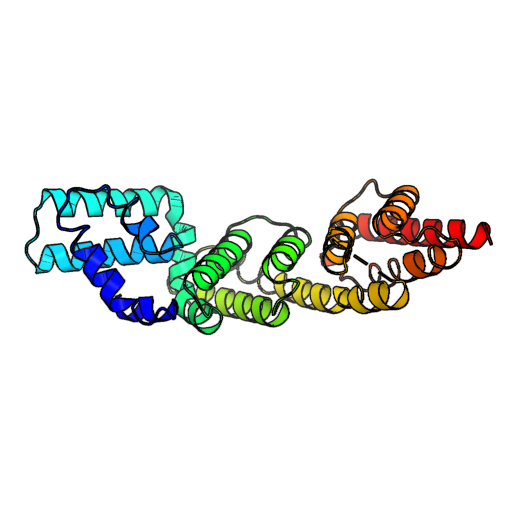M 1578 O O . MET A 1 288 ? 33.730 69.539 19.157 1.00 32.91 288 MET A O 1
ATOM 1583 N N . ARG A 1 289 ? 32.316 67.792 19.279 1.00 32.11 289 ARG A N 1
ATOM 1584 C CA . ARG A 1 289 ? 31.111 68.519 18.801 1.00 37.20 289 ARG A CA 1
ATOM 1585 C C . ARG A 1 289 ? 30.691 69.556 19.854 1.00 34.61 289 ARG A C 1
ATOM 1586 O O . ARG A 1 289 ? 30.259 70.648 19.447 1.00 31.04 289 ARG A O 1
ATOM 1594 N N . ASP A 1 290 ? 30.840 69.240 21.145 1.00 37.95 290 ASP A N 1
ATOM 1595 C CA . ASP A 1 290 ? 30.573 70.192 22.232 1.00 36.35 290 ASP A CA 1
ATOM 1596 C C . ASP A 1 290 ? 31.460 71.436 22.128 1.00 33.04 290 ASP A C 1
ATOM 1597 O O . ASP A 1 290 ? 30.991 72.562 22.295 1.00 34.59 290 ASP A O 1
ATOM 1602 N N . LEU A 1 291 ? 32.753 71.222 21.864 1.00 31.51 291 LEU A N 1
ATOM 1603 C CA . LEU A 1 291 ? 33.701 72.319 21.722 1.00 32.13 291 LEU A CA 1
ATOM 1604 C C . LEU A 1 291 ? 33.401 73.192 20.502 1.00 37.23 291 LEU A C 1
ATOM 1605 O O . LEU A 1 291 ? 33.545 74.415 20.564 1.00 30.21 291 LEU A O 1
ATOM 1610 N N . VAL A 1 292 ? 32.975 72.562 19.401 1.00 31.67 292 VAL A N 1
ATOM 1611 C CA . VAL A 1 292 ? 32.617 73.290 18.187 1.00 33.09 292 VAL A CA 1
ATOM 1612 C C . VAL A 1 292 ? 31.364 74.150 18.432 1.00 30.65 292 VAL A C 1
ATOM 1613 O O . VAL A 1 292 ? 31.275 75.272 17.941 1.00 34.77 292 VAL A O 1
ATOM 1617 N N . GLY A 1 293 ? 30.414 73.615 19.207 1.00 32.01 293 GLY A N 1
ATOM 1618 C CA . GLY A 1 293 ? 29.248 74.358 19.663 1.00 30.97 293 GLY A CA 1
ATOM 1619 C C . GLY A 1 293 ? 29.634 75.590 20.470 1.00 39.36 293 GLY A C 1
ATOM 1620 O O . GLY A 1 293 ? 29.085 76.674 20.269 1.00 34.21 293 GLY A O 1
ATOM 1621 N N . ILE A 1 294 ? 30.599 75.415 21.378 1.00 30.24 294 ILE A N 1
ATOM 1622 C CA . ILE A 1 294 ? 31.101 76.485 22.235 1.00 32.99 294 ILE A CA 1
ATOM 1623 C C . ILE A 1 294 ? 31.757 77.606 21.423 1.00 31.94 294 ILE A C 1
ATOM 1624 O O . ILE A 1 294 ? 31.644 78.777 21.777 1.00 34.84 294 ILE A O 1
ATOM 1629 N N . SER A 1 295 ? 32.410 77.239 20.313 1.00 30.98 295 SER A N 1
ATOM 1630 C CA . SER A 1 295 ? 33.075 78.203 19.430 1.00 34.83 295 SER A CA 1
ATOM 1631 C C . SER A 1 295 ? 32.162 79.264 18.757 1.00 33.11 295 SER A C 1
ATOM 1632 O O . SER A 1 295 ? 32.660 80.286 18.278 1.00 34.40 295 SER A O 1
ATOM 1635 N N A GLU A 1 296 ? 30.848 78.993 18.742 0.25 35.34 296 GLU A N 1
ATOM 1636 N N B GLU A 1 296 ? 30.851 78.992 18.720 0.25 32.83 296 GLU A N 1
ATOM 1637 N N C GLU A 1 296 ? 30.849 79.008 18.719 0.50 31.59 296 GLU A N 1
ATOM 1638 C CA A GLU A 1 296 ? 29.824 79.880 18.185 0.25 38.58 296 GLU A CA 1
ATOM 1639 C CA B GLU A 1 296 ? 29.851 79.916 18.191 0.25 34.30 296 GLU A CA 1
ATOM 1640 C CA C GLU A 1 296 ? 29.877 79.968 18.194 0.50 33.81 296 GLU A CA 1
ATOM 1641 C C A GLU A 1 296 ? 28.950 80.551 19.253 0.25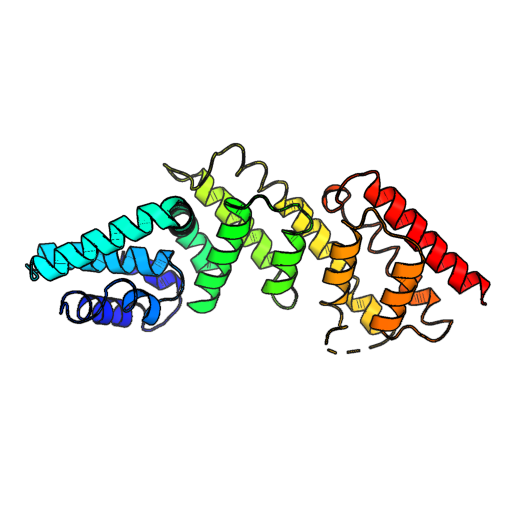 38.09 296 GLU A C 1
ATOM 1642 C C B GLU A 1 296 ? 28.915 80.504 19.252 0.25 36.27 296 GLU A C 1
ATOM 1643 C C C GLU A 1 296 ? 28.895 80.474 19.254 0.50 36.17 296 GLU A C 1
ATOM 1644 O O A GLU A 1 296 ? 28.034 81.301 18.918 0.25 36.99 296 GLU A O 1
ATOM 1645 O O B GLU A 1 296 ? 27.924 81.148 18.913 0.25 35.32 296 GLU A O 1
ATOM 1646 O O C GLU A 1 296 ? 27.854 81.031 18.916 0.50 34.43 296 GLU A O 1
ATOM 1657 N N . ASP A 1 297 ? 29.242 80.279 20.531 1.00 38.69 297 ASP A N 1
ATOM 1658 C CA . ASP A 1 297 ? 28.420 80.740 21.656 1.00 40.40 297 ASP A CA 1
ATOM 1659 C C . ASP A 1 297 ? 28.887 82.117 22.138 1.00 38.38 297 ASP A C 1
ATOM 1660 O O . ASP A 1 297 ? 29.797 82.222 22.959 1.00 38.47 297 ASP A O 1
ATOM 1665 N N . LYS A 1 298 ? 28.250 83.174 21.622 1.00 38.41 298 LYS A N 1
ATOM 1666 C CA . LYS A 1 298 ? 28.616 84.547 21.966 1.00 49.95 298 LYS A CA 1
ATOM 1667 C C . LYS A 1 298 ? 28.259 84.893 23.416 1.00 45.75 298 LYS A C 1
ATOM 1668 O O . LYS A 1 298 ? 28.849 85.806 23.994 1.00 43.55 298 LYS A O 1
ATOM 1674 N N . TRP A 1 299 ? 27.300 84.149 23.985 1.00 40.10 299 TRP A N 1
ATOM 1675 C CA . TRP A 1 299 ? 26.868 84.294 25.376 1.00 44.37 299 TRP A CA 1
ATOM 1676 C C . TRP A 1 299 ? 27.617 83.387 26.369 1.00 47.17 299 TRP A C 1
ATOM 1677 O O . TRP A 1 299 ? 27.201 83.244 27.519 1.00 46.36 299 TRP A O 1
ATOM 1688 N N . ILE A 1 300 ? 28.724 82.787 25.914 1.00 39.75 300 ILE A N 1
ATOM 1689 C CA . ILE A 1 300 ? 29.567 81.911 26.726 1.00 43.45 300 ILE A CA 1
ATOM 1690 C C . ILE A 1 300 ? 29.974 82.591 28.039 1.00 49.00 300 ILE A C 1
ATOM 1691 O O . ILE A 1 300 ? 30.281 83.786 28.064 1.00 40.29 300 ILE A O 1
ATOM 1696 N N . ALA A 1 301 ? 29.936 81.816 29.129 1.00 47.97 301 ALA A N 1
ATOM 1697 C CA . ALA A 1 301 ? 30.401 82.239 30.447 1.00 41.74 301 ALA A CA 1
ATOM 1698 C C . ALA A 1 301 ? 31.032 81.037 31.147 1.00 41.61 301 ALA A C 1
ATOM 1699 O O . ALA A 1 301 ? 30.810 79.900 30.735 1.00 36.29 301 ALA A O 1
ATOM 1701 N N . PRO A 1 302 ? 31.845 81.242 32.210 1.00 41.82 302 PRO A N 1
ATOM 1702 C CA . PRO A 1 302 ? 32.485 80.131 32.919 1.00 40.80 302 PRO A CA 1
ATOM 1703 C C . PRO A 1 302 ? 31.525 79.003 33.332 1.00 42.45 302 PRO A C 1
ATOM 1704 O O . PRO A 1 302 ? 31.938 77.861 33.289 1.00 41.55 302 PRO A O 1
ATOM 1708 N N . ALA A 1 303 ? 30.287 79.346 33.711 1.00 42.19 303 ALA A N 1
ATOM 1709 C CA . ALA A 1 303 ? 29.276 78.367 34.120 1.00 52.02 303 ALA A CA 1
ATOM 1710 C C . ALA A 1 303 ? 29.033 77.257 33.087 1.00 44.14 303 ALA A C 1
ATOM 1711 O O . ALA A 1 303 ? 28.765 76.119 33.459 1.00 50.19 303 ALA A O 1
ATOM 1713 N N . ARG A 1 304 ? 29.126 77.600 31.796 1.00 40.00 304 ARG A N 1
ATOM 1714 C CA . ARG A 1 304 ? 28.960 76.653 30.658 1.00 44.13 304 ARG A CA 1
ATOM 1715 C C . ARG A 1 304 ? 30.033 75.556 30.732 1.00 42.62 304 ARG A C 1
ATOM 1716 O O . ARG A 1 304 ? 29.713 74.398 30.398 1.00 38.07 304 ARG A O 1
ATOM 1724 N N . PHE A 1 305 ? 31.258 75.912 31.131 1.00 38.43 305 PHE A N 1
ATOM 1725 C CA . PHE A 1 305 ? 32.349 74.950 31.247 1.00 41.43 305 PHE A CA 1
ATOM 1726 C C . PHE A 1 305 ? 32.162 74.002 32.431 1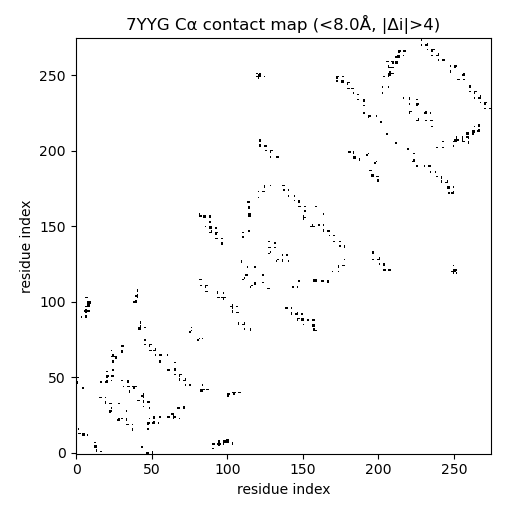.00 43.35 305 PHE A C 1
ATOM 1727 O O . PHE A 1 305 ? 32.602 72.855 32.382 1.00 42.45 305 PHE A O 1
ATOM 1735 N N . GLU A 1 306 ? 31.491 74.484 33.483 1.00 37.25 306 GLU A N 1
ATOM 1736 C CA . GLU A 1 306 ? 31.121 73.647 34.620 1.00 41.51 306 GLU A CA 1
ATOM 1737 C C . GLU A 1 306 ? 30.143 72.559 34.187 1.00 41.35 306 GLU A C 1
ATOM 1738 O O . GLU A 1 306 ? 30.300 71.398 34.559 1.00 49.90 306 GLU A O 1
ATOM 1744 N N . LYS A 1 307 ? 29.142 72.944 33.387 1.00 41.66 307 LYS A N 1
ATOM 1745 C CA . LYS A 1 307 ? 28.140 72.012 32.873 1.00 46.97 307 LYS A CA 1
ATOM 1746 C C . LYS A 1 307 ? 28.757 71.004 31.903 1.00 48.47 307 LYS A C 1
ATOM 1747 O O . LYS A 1 307 ? 28.378 69.833 31.904 1.00 49.26 307 LYS A O 1
ATOM 1753 N N . LEU A 1 308 ? 29.707 71.471 31.082 1.00 45.10 308 LEU A N 1
ATOM 1754 C CA . LEU A 1 308 ? 30.480 70.609 30.184 1.00 39.50 308 LEU A CA 1
ATOM 1755 C C . LEU A 1 308 ? 31.219 69.547 30.992 1.00 40.78 308 LEU A C 1
ATOM 1756 O O . LEU A 1 308 ? 31.158 68.362 30.675 1.00 42.34 308 LEU A O 1
ATOM 1761 N N . ALA A 1 309 ? 31.910 69.992 32.046 1.00 38.12 309 ALA A N 1
ATOM 1762 C CA . ALA A 1 309 ? 32.662 69.110 32.926 1.00 40.98 309 ALA A CA 1
ATOM 1763 C C . ALA A 1 309 ? 31.756 68.036 33.526 1.00 50.43 309 ALA A C 1
ATOM 1764 O O . ALA A 1 309 ? 32.116 66.861 33.537 1.00 47.27 309 ALA A O 1
ATOM 1766 N N . GLU A 1 310 ? 30.576 68.458 34.003 1.00 52.79 310 GLU A N 1
ATOM 1767 C CA . GLU A 1 310 ? 29.572 67.562 34.578 1.00 61.85 310 GLU A CA 1
ATOM 1768 C C . GLU A 1 310 ? 29.088 66.544 33.554 1.00 55.14 310 GLU A C 1
ATOM 1769 O O . GLU A 1 310 ? 29.023 65.350 33.843 1.00 51.52 310 GLU A O 1
ATOM 1775 N N . ARG A 1 311 ? 28.756 67.026 32.353 1.00 44.85 311 ARG A N 1
ATOM 1776 C CA . ARG A 1 311 ? 28.296 66.184 31.214 1.00 51.76 311 ARG A CA 1
ATOM 1777 C C . ARG A 1 311 ? 29.335 65.088 30.944 1.00 48.51 311 ARG A C 1
ATOM 1778 O O . ARG A 1 311 ? 28.920 63.957 30.629 1.00 49.65 311 ARG A O 1
ATOM 1786 N N . HIS A 1 312 ? 30.628 65.412 31.077 1.00 46.63 312 HIS A N 1
ATOM 1787 C CA . HIS A 1 312 ? 31.717 64.487 30.773 1.00 44.64 312 HIS A CA 1
ATOM 1788 C C . HIS A 1 312 ? 32.329 63.798 31.998 1.00 45.43 312 HIS A C 1
ATOM 1789 O O . HIS A 1 312 ? 33.410 63.221 31.910 1.00 58.11 312 HIS A O 1
ATOM 1796 N N . GLY A 1 313 ? 31.619 63.850 33.132 1.00 48.89 313 GLY A N 1
ATOM 1797 C CA . GLY A 1 313 ? 31.974 63.107 34.330 1.00 46.08 313 GLY A CA 1
ATOM 1798 C C . GLY A 1 313 ? 33.235 63.553 35.050 1.00 54.35 313 GLY A C 1
ATOM 1799 O O . GLY A 1 313 ? 33.827 62.770 35.800 1.00 50.35 313 GLY A O 1
ATOM 1800 N N . ALA A 1 314 ? 33.640 64.810 34.829 1.00 50.18 314 ALA A N 1
ATOM 1801 C CA . ALA A 1 314 ? 34.797 65.405 35.494 1.00 49.99 314 ALA A CA 1
ATOM 1802 C C . ALA A 1 314 ? 34.327 66.169 36.726 1.00 55.55 314 ALA A C 1
ATOM 1803 O O . ALA A 1 314 ? 34.375 67.397 36.763 1.00 58.16 314 ALA A O 1
ATOM 1805 N N . ASN A 1 315 ? 33.880 65.417 37.738 1.00 58.56 315 ASN A N 1
ATOM 1806 C CA . ASN A 1 315 ? 33.193 65.969 38.903 1.00 62.12 315 ASN A CA 1
ATOM 1807 C C . ASN A 1 315 ? 34.084 66.191 40.120 1.00 56.71 315 ASN A C 1
ATOM 1808 O O . ASN A 1 315 ? 33.932 67.192 40.822 1.00 62.21 315 ASN A O 1
ATOM 1813 N N . ALA A 1 316 ? 35.010 65.257 40.365 1.00 54.50 316 ALA A N 1
ATOM 1814 C CA . ALA A 1 316 ? 35.998 65.408 41.433 1.00 54.02 316 ALA A CA 1
ATOM 1815 C C . ALA A 1 316 ? 36.947 66.560 41.090 1.00 48.52 316 ALA A C 1
ATOM 1816 O O . ALA A 1 316 ? 37.168 66.866 39.918 1.00 52.80 316 ALA A O 1
ATOM 1818 N N . LEU A 1 317 ? 37.495 67.195 42.130 1.00 47.85 317 LEU A N 1
ATOM 1819 C CA . LEU A 1 317 ? 38.254 68.437 42.000 1.00 56.13 317 LEU A CA 1
ATOM 1820 C C . LEU A 1 317 ? 39.439 68.334 41.034 1.00 50.30 317 LEU A C 1
ATOM 1821 O O . LEU A 1 317 ? 39.609 69.190 40.169 1.00 46.37 317 LEU A O 1
ATOM 1826 N N . SER A 1 318 ? 40.245 67.278 41.191 1.00 47.84 318 SER A N 1
ATOM 1827 C CA . SER A 1 318 ? 41.428 67.045 40.360 1.00 43.81 318 SER A CA 1
ATOM 1828 C C . SER A 1 318 ? 41.080 66.842 38.889 1.00 39.82 318 SER A C 1
ATOM 1829 O O . SER A 1 318 ? 41.676 67.480 38.013 1.00 40.58 318 SER A O 1
ATOM 1832 N N A GLU A 1 319 ? 40.116 65.952 38.633 0.50 38.17 319 GLU A N 1
ATOM 1833 N N B GLU A 1 319 ? 40.118 65.951 38.622 0.50 39.20 319 GLU A N 1
ATOM 1834 C CA A GLU A 1 319 ? 39.658 65.641 37.285 0.50 40.90 319 GLU A CA 1
ATOM 1835 C CA B GLU A 1 319 ? 39.683 65.647 37.261 0.50 43.37 319 GLU A CA 1
ATOM 1836 C C A GLU A 1 319 ? 39.009 66.855 36.618 0.50 37.61 319 GLU A C 1
ATOM 1837 C C B GLU A 1 319 ? 38.969 66.834 36.603 0.50 39.90 319 GLU A C 1
ATOM 1838 O O A GLU A 1 319 ? 39.150 67.051 35.414 0.50 35.32 319 GLU A O 1
ATOM 1839 O O B GLU A 1 319 ? 39.024 66.990 35.385 0.50 43.75 319 GLU A O 1
ATOM 1850 N N . ARG A 1 320 ? 38.308 67.665 37.419 1.00 44.51 320 ARG A N 1
ATOM 1851 C CA . ARG A 1 320 ? 37.654 68.928 36.975 1.00 43.71 320 ARG A CA 1
ATOM 1852 C C . ARG A 1 320 ? 38.732 69.901 36.477 1.00 38.48 320 ARG A C 1
ATOM 1853 O O . ARG A 1 320 ? 38.558 70.455 35.370 1.00 37.08 320 ARG A O 1
ATOM 1861 N N . ILE A 1 321 ? 39.808 70.082 37.252 1.00 37.72 321 ILE A N 1
ATOM 1862 C CA . ILE A 1 321 ? 40.915 70.966 36.882 1.00 38.21 321 ILE A CA 1
ATOM 1863 C C . ILE A 1 321 ? 41.590 70.483 35.591 1.00 39.03 321 ILE A C 1
ATOM 1864 O O . ILE A 1 321 ? 41.825 71.276 34.670 1.00 35.22 321 ILE A O 1
ATOM 1869 N N . ALA A 1 322 ? 41.875 69.177 35.529 1.00 38.28 322 ALA A N 1
ATOM 1870 C CA . ALA A 1 322 ? 42.531 68.558 34.380 1.00 35.90 322 ALA A CA 1
ATOM 1871 C C . ALA A 1 322 ? 41.691 68.687 33.110 1.00 37.00 322 ALA A C 1
ATOM 1872 O O . ALA A 1 322 ? 42.207 69.036 32.053 1.00 36.97 322 ALA A O 1
ATOM 1874 N N . PHE A 1 323 ? 40.391 68.401 33.229 1.00 34.08 323 PHE A N 1
ATOM 1875 C CA . PHE A 1 323 ? 39.451 68.504 32.117 1.00 33.57 323 PHE A CA 1
ATOM 1876 C C . PHE A 1 323 ? 39.371 69.926 31.547 1.00 30.39 323 PHE A C 1
ATOM 1877 O O . PHE A 1 323 ? 39.467 70.122 30.336 1.00 36.47 323 PHE A O 1
ATOM 1885 N N . LEU A 1 324 ? 39.193 70.908 32.436 1.00 33.76 324 LEU A N 1
ATOM 1886 C CA . LEU A 1 324 ? 39.084 72.311 32.051 1.00 34.36 324 LEU A CA 1
ATOM 1887 C C . LEU A 1 324 ? 40.382 72.835 31.433 1.00 33.86 324 LEU A C 1
ATOM 1888 O O . LEU A 1 324 ? 40.348 73.624 30.495 1.00 29.61 324 LEU A O 1
ATOM 1893 N N . GLY A 1 325 ? 41.524 72.382 31.962 1.00 35.43 325 GLY A N 1
ATOM 1894 C CA . GLY A 1 325 ? 42.828 72.695 31.399 1.00 32.22 325 GLY A CA 1
ATOM 1895 C C . GLY A 1 325 ? 42.971 72.152 29.988 1.00 33.43 325 GLY A C 1
ATOM 1896 O O . GLY A 1 325 ? 43.407 72.859 29.080 1.00 32.29 325 GLY A O 1
ATOM 1897 N N . GLY A 1 326 ? 42.580 70.887 29.805 1.00 35.64 326 GLY A N 1
ATOM 1898 C CA . GLY A 1 326 ? 42.590 70.238 28.507 1.00 31.04 326 GLY A CA 1
ATOM 1899 C C . GLY A 1 326 ? 41.712 70.921 27.471 1.00 34.77 326 GLY A C 1
ATOM 1900 O O . GLY A 1 326 ? 42.162 71.183 26.352 1.00 35.36 326 GLY A O 1
ATOM 1901 N N A VAL A 1 327 ? 40.461 71.199 27.859 0.50 31.92 327 VAL A N 1
ATOM 1902 N N B VAL A 1 327 ? 40.457 71.214 27.833 0.50 33.61 327 VAL A N 1
ATOM 1903 C CA A VAL A 1 327 ? 39.463 71.826 26.995 0.50 31.40 327 VAL A CA 1
ATOM 1904 C CA B VAL A 1 327 ? 39.509 71.807 26.886 0.50 33.90 327 VAL A CA 1
ATOM 1905 C C A VAL A 1 327 ? 39.905 73.203 26.500 0.50 31.97 327 VAL A C 1
ATOM 1906 C C B VAL A 1 327 ? 39.891 73.231 26.482 0.50 32.67 327 VAL A C 1
ATOM 1907 O O A VAL A 1 327 ? 39.708 73.539 25.337 0.50 32.21 327 VAL A O 1
ATOM 1908 O O B VAL A 1 327 ? 39.632 73.635 25.354 0.50 31.92 327 VAL A O 1
ATOM 1915 N N . ARG A 1 328 ? 40.515 73.986 27.395 1.00 31.41 328 ARG A N 1
ATOM 1916 C CA . ARG A 1 328 ? 41.022 75.351 27.085 1.00 34.06 328 ARG A CA 1
ATOM 1917 C C . ARG A 1 328 ? 42.166 75.256 26.066 1.00 29.64 328 ARG A C 1
ATOM 1918 O O . ARG A 1 328 ? 42.176 76.067 25.121 1.00 29.61 328 ARG A O 1
ATOM 1926 N N . GLN A 1 329 ? 43.090 74.308 26.255 1.00 29.93 329 GLN A N 1
ATOM 1927 C CA . GLN A 1 329 ? 44.200 74.095 25.328 1.00 34.02 329 GLN A CA 1
ATOM 1928 C C . GLN A 1 329 ? 43.690 73.780 23.922 1.00 34.68 329 GLN A C 1
ATOM 1929 O O . GLN A 1 329 ? 44.188 74.326 22.935 1.00 29.17 329 GLN A O 1
ATOM 1935 N N . ILE A 1 330 ? 42.696 72.889 23.843 1.00 28.20 330 ILE A N 1
ATOM 1936 C CA . ILE A 1 330 ? 42.122 72.447 22.572 1.00 29.23 330 ILE A CA 1
ATOM 1937 C C . ILE A 1 330 ? 41.400 73.603 21.878 1.00 28.84 330 ILE A C 1
ATOM 1938 O O . ILE A 1 330 ? 41.589 73.828 20.682 1.00 29.12 330 ILE A O 1
ATOM 1943 N N . LEU A 1 331 ? 40.584 74.337 22.643 1.00 30.99 331 LEU A N 1
ATOM 1944 C CA . LEU A 1 331 ? 39.889 75.525 22.148 1.00 27.67 331 LEU A CA 1
ATOM 1945 C C . LEU A 1 331 ? 40.863 76.590 21.630 1.00 30.00 331 LEU A C 1
ATOM 1946 O O . LEU A 1 331 ? 40.600 77.233 20.608 1.00 27.97 331 LEU A O 1
ATOM 1951 N N A LYS A 1 332 ? 41.984 76.758 22.340 0.50 27.89 332 LYS A N 1
ATOM 1952 N N B LYS A 1 332 ? 41.981 76.769 22.346 0.50 30.92 332 LYS A N 1
ATOM 1953 C CA A LYS A 1 332 ? 43.022 77.715 21.982 0.50 26.69 332 LYS A CA 1
ATOM 1954 C CA B LYS A 1 332 ? 43.026 77.716 21.972 0.50 31.68 332 LYS A CA 1
ATOM 1955 C C A LYS A 1 332 ? 43.699 77.370 20.651 0.50 30.12 332 LYS A C 1
ATOM 1956 C C B LYS A 1 332 ? 43.649 77.363 20.623 0.50 33.98 332 LYS A C 1
ATOM 1957 O O A LYS A 1 332 ? 43.985 78.258 19.849 0.50 26.35 332 LYS A O 1
ATOM 1958 O O B LYS A 1 332 ? 43.849 78.236 19.780 0.50 31.03 332 LYS A O 1
ATOM 1969 N N . ASP A 1 333 ? 43.953 76.075 20.429 1.00 30.93 333 ASP A N 1
ATOM 1970 C CA . ASP A 1 333 ? 44.575 75.597 19.190 1.00 31.70 333 ASP A CA 1
ATOM 1971 C C . ASP A 1 333 ? 43.608 75.483 18.009 1.00 29.53 333 ASP A C 1
ATOM 1972 O O . ASP A 1 333 ? 44.039 75.411 16.864 1.00 29.48 333 ASP A O 1
ATOM 1977 N N . LEU A 1 334 ? 42.303 75.472 18.299 1.00 28.40 334 LEU A N 1
ATOM 1978 C CA . LEU A 1 334 ? 41.265 75.461 17.272 1.00 31.37 334 LEU A CA 1
ATOM 1979 C C . LEU A 1 334 ? 41.429 76.714 16.410 1.00 32.39 334 LEU A C 1
ATOM 1980 O O . LEU A 1 334 ? 41.537 77.816 16.945 1.00 31.88 334 LEU A O 1
ATOM 1985 N N . PRO A 1 335 ? 41.484 76.602 15.060 1.00 31.72 335 PRO A N 1
ATOM 1986 C CA . PRO A 1 335 ? 41.682 77.771 14.201 1.00 30.95 335 PRO A CA 1
ATOM 1987 C C . PRO A 1 335 ? 40.663 78.891 14.464 1.00 26.87 335 PRO A C 1
ATOM 1988 O O . PRO A 1 335 ? 39.503 78.587 14.687 1.00 30.02 335 PRO A O 1
ATOM 1992 N N . THR A 1 336 ? 41.119 80.147 14.417 1.00 26.91 336 THR A N 1
ATOM 1993 C CA . THR A 1 336 ? 40.272 81.309 14.676 1.00 28.93 336 THR A CA 1
ATOM 1994 C C . THR A 1 336 ? 39.036 81.325 13.771 1.00 28.85 336 THR A C 1
ATOM 1995 O O . THR A 1 336 ? 37.949 81.686 14.214 1.00 29.38 336 THR A O 1
ATOM 1999 N N . GLN A 1 337 ? 39.208 80.894 12.515 1.00 30.83 337 GLN A N 1
ATOM 2000 C CA . GLN A 1 337 ? 38.131 80.900 11.520 1.00 31.70 337 GLN A CA 1
ATOM 2001 C C . GLN A 1 337 ? 36.952 79.982 11.852 1.00 27.56 337 GLN A C 1
ATOM 2002 O O . GLN A 1 337 ? 35.852 80.183 11.335 1.00 32.18 337 GLN A O 1
ATOM 2008 N N . ILE A 1 338 ? 37.180 78.986 12.716 1.00 28.09 338 ILE A N 1
ATOM 2009 C CA . ILE A 1 338 ? 36.109 78.111 13.186 1.00 29.59 338 ILE A CA 1
ATOM 2010 C C . ILE A 1 338 ? 35.095 78.891 14.019 1.00 30.18 338 ILE A C 1
ATOM 2011 O O . ILE A 1 338 ? 33.893 78.644 13.926 1.00 28.49 338 ILE A O 1
ATOM 2016 N N . TYR A 1 339 ? 35.588 79.840 14.824 1.00 28.21 339 TYR A N 1
ATOM 2017 C CA . TYR A 1 339 ? 34.776 80.643 15.777 1.00 26.95 339 TYR A CA 1
ATOM 2018 C C . TYR A 1 339 ? 33.846 81.579 15.000 1.00 31.91 339 TYR A C 1
ATOM 2019 O O . TYR A 1 339 ? 34.185 81.952 13.856 1.00 31.04 339 TYR A O 1
ATOM 2028 N N . ALA A 1 340 ? 32.710 81.940 15.609 1.00 32.01 340 ALA A N 1
ATOM 2029 C CA . ALA A 1 340 ? 31.746 82.857 15.012 1.00 32.24 340 ALA A CA 1
ATOM 2030 C C . ALA A 1 340 ? 32.442 84.143 14.557 1.00 34.67 340 ALA A C 1
ATOM 2031 O O . ALA A 1 340 ? 32.175 84.647 13.475 1.00 32.53 340 ALA A O 1
ATOM 2033 N N . ASP A 1 341 ? 33.328 84.667 15.409 1.00 30.18 341 ASP A N 1
ATOM 2034 C CA . ASP A 1 341 ? 34.256 85.736 15.040 1.00 34.78 341 ASP A CA 1
ATOM 2035 C C . ASP A 1 341 ? 35.370 85.822 16.091 1.00 35.30 341 ASP A C 1
ATOM 2036 O O . ASP A 1 341 ? 35.351 85.075 17.072 1.00 33.55 341 ASP A O 1
ATOM 2041 N N A MET A 1 342 ? 36.338 86.718 15.856 0.50 34.37 342 MET A N 1
ATOM 2042 N N B MET A 1 342 ? 36.329 86.729 15.869 0.50 29.53 342 MET A N 1
ATOM 2043 C CA A MET A 1 342 ? 37.473 86.945 16.754 0.50 38.03 342 MET A CA 1
ATOM 2044 C CA B MET A 1 342 ? 37.483 86.924 16.748 0.50 30.55 342 MET A CA 1
ATOM 2045 C C A MET A 1 342 ? 37.039 87.276 18.176 0.50 28.49 342 MET A C 1
ATOM 2046 C C B MET A 1 342 ? 37.084 87.333 18.172 0.50 25.91 342 MET A C 1
ATOM 2047 O O A MET A 1 342 ? 37.642 86.813 19.140 0.50 32.06 342 MET A O 1
ATOM 2048 O O B MET A 1 342 ? 37.750 86.962 19.135 0.50 29.54 342 MET A O 1
ATOM 2057 N N . ASP A 1 343 ? 35.999 88.107 18.291 1.00 29.41 343 ASP A N 1
ATOM 2058 C CA . ASP A 1 343 ? 35.498 88.565 19.588 1.00 32.86 343 ASP A CA 1
ATOM 2059 C C . ASP A 1 343 ? 34.898 87.422 20.405 1.00 34.66 343 ASP A C 1
ATOM 2060 O O . ASP A 1 343 ? 35.119 87.337 21.612 1.00 31.65 343 ASP A O 1
ATOM 2065 N N . VAL A 1 344 ? 34.159 86.533 19.732 1.00 34.60 344 VAL A N 1
ATOM 2066 C CA . VAL A 1 344 ? 33.576 85.366 20.378 1.00 32.82 344 VAL A CA 1
ATOM 2067 C C . VAL A 1 344 ? 34.685 84.443 20.868 1.00 31.47 344 VAL A C 1
ATOM 2068 O O . VAL A 1 344 ? 34.614 83.937 21.986 1.00 33.13 344 VAL A O 1
ATOM 2072 N N . ARG A 1 345 ? 35.719 84.242 20.041 1.00 29.43 345 ARG A N 1
ATOM 2073 C CA . ARG A 1 345 ? 36.924 83.446 20.411 1.00 29.76 345 ARG A CA 1
ATOM 2074 C C . ARG A 1 345 ? 37.529 84.002 21.707 1.00 31.06 345 ARG A C 1
ATOM 2075 O O . ARG A 1 345 ? 37.788 83.200 22.632 1.00 31.73 345 ARG A O 1
ATOM 2083 N N . ALA A 1 346 ? 37.762 85.315 21.764 1.00 28.94 346 ALA A N 1
ATOM 2084 C CA . ALA A 1 346 ? 38.344 85.958 22.944 1.00 32.29 346 ALA A CA 1
ATOM 2085 C C . ALA A 1 346 ? 37.506 85.691 24.199 1.00 32.89 346 ALA A C 1
ATOM 2086 O O . ALA A 1 346 ? 38.052 85.395 25.261 1.00 33.33 346 ALA A O 1
ATOM 2088 N N . THR A 1 347 ? 36.179 85.799 24.060 1.00 30.52 347 THR A N 1
ATOM 2089 C CA . THR A 1 347 ? 35.246 85.575 25.164 1.00 33.75 347 THR A CA 1
ATOM 2090 C C . THR A 1 347 ? 35.273 84.120 25.625 1.00 33.36 347 THR A C 1
ATOM 2091 O O . THR A 1 347 ? 35.320 83.853 26.827 1.00 32.34 347 THR A O 1
ATOM 2095 N N . VAL A 1 348 ? 35.249 83.192 24.660 1.00 32.19 348 VAL A N 1
ATOM 2096 C CA . VAL A 1 348 ? 35.344 81.753 24.932 1.00 33.96 348 VAL A CA 1
ATOM 2097 C C . VAL A 1 348 ? 36.601 81.424 25.738 1.00 33.17 348 VAL A C 1
ATOM 2098 O O . VAL A 1 348 ? 36.519 80.758 26.772 1.00 30.81 348 VAL A O 1
ATOM 2102 N N . LEU A 1 349 ? 37.758 81.900 25.261 1.00 28.74 349 LEU A N 1
ATOM 2103 C CA . LEU A 1 349 ? 39.045 81.613 25.896 1.00 33.23 349 LEU A CA 1
ATOM 2104 C C . LEU A 1 349 ? 39.188 82.251 27.284 1.00 29.58 349 LEU A C 1
ATOM 2105 O O . LEU A 1 349 ? 39.757 81.642 28.190 1.00 29.96 349 LEU A O 1
ATOM 2110 N N . ALA A 1 350 ? 38.655 83.466 27.451 1.00 33.80 350 ALA A N 1
ATOM 2111 C CA . ALA A 1 350 ? 38.646 84.136 28.753 1.00 35.29 350 ALA A CA 1
ATOM 2112 C C . ALA A 1 350 ? 37.742 83.398 29.746 1.00 32.99 350 ALA A C 1
ATOM 2113 O O . ALA A 1 350 ? 38.082 83.264 30.925 1.00 31.40 350 ALA A O 1
ATOM 2115 N N . ALA A 1 351 ? 36.592 82.919 29.258 1.00 31.78 351 ALA A N 1
ATOM 2116 C CA . ALA A 1 351 ? 35.656 82.140 30.068 1.00 37.54 351 ALA A CA 1
ATOM 2117 C C . ALA A 1 351 ? 36.243 80.779 30.462 1.00 33.26 351 ALA A C 1
ATOM 2118 O O . ALA A 1 351 ? 36.110 80.355 31.607 1.00 33.86 351 ALA A O 1
ATOM 2120 N N . ALA A 1 352 ? 36.897 80.106 29.506 1.00 30.78 352 ALA A N 1
ATOM 2121 C CA . ALA A 1 352 ? 37.568 78.826 29.758 1.00 33.88 352 ALA A CA 1
ATOM 2122 C C . ALA A 1 352 ? 38.661 78.967 30.827 1.00 34.70 352 ALA A C 1
ATOM 2123 O O . ALA A 1 352 ? 38.764 78.132 31.728 1.00 33.19 352 ALA A O 1
ATOM 2125 N N . GLN A 1 353 ? 39.463 80.034 30.712 1.00 33.83 353 GLN A N 1
ATOM 2126 C CA . GLN A 1 353 ? 40.509 80.371 31.676 1.00 35.57 353 GLN A CA 1
ATOM 2127 C C . GLN A 1 353 ? 39.943 80.619 33.078 1.00 37.37 353 GLN A C 1
ATOM 2128 O O . GLN A 1 353 ? 40.509 80.155 34.070 1.00 32.28 353 GLN A O 1
ATOM 2134 N N . ASP A 1 354 ? 38.834 81.366 33.147 1.00 34.74 354 ASP A N 1
ATOM 2135 C CA . ASP A 1 354 ? 38.168 81.679 34.415 1.00 38.45 354 ASP A CA 1
ATOM 2136 C C . ASP A 1 354 ? 37.572 80.443 35.082 1.00 32.97 354 ASP A C 1
ATOM 2137 O O . ASP A 1 354 ? 37.656 80.297 36.298 1.00 36.66 354 ASP A O 1
ATOM 2142 N N . ALA A 1 355 ? 36.970 79.559 34.278 1.00 32.58 355 ALA A N 1
ATOM 2143 C CA . ALA A 1 355 ? 36.419 78.300 34.775 1.00 33.27 355 ALA A CA 1
ATOM 2144 C C . ALA A 1 355 ? 37.529 77.432 35.385 1.00 34.55 355 ALA A C 1
ATOM 2145 O O . ALA A 1 355 ? 37.366 76.876 36.470 1.00 36.33 355 ALA A O 1
ATOM 2147 N N . LEU A 1 356 ? 38.661 77.345 34.679 1.00 39.71 356 LEU A N 1
ATOM 2148 C CA . LEU A 1 356 ? 39.850 76.632 35.146 1.00 38.30 356 LEU A CA 1
ATOM 2149 C C . LEU A 1 356 ? 40.353 77.207 36.470 1.00 39.73 356 LEU A C 1
ATOM 2150 O O . LEU A 1 356 ? 40.564 76.463 37.429 1.00 34.96 356 LEU A O 1
ATOM 2155 N N . ASP A 1 357 ? 40.533 78.534 36.511 1.00 35.66 357 ASP A N 1
ATOM 2156 C CA . ASP A 1 357 ? 40.988 79.240 37.710 1.00 38.22 357 ASP A CA 1
ATOM 2157 C C . ASP A 1 357 ? 40.044 79.072 38.903 1.00 37.86 357 ASP A C 1
ATOM 2158 O O . ASP A 1 357 ? 40.500 78.975 40.044 1.00 37.73 357 ASP A O 1
ATOM 2163 N N . ASN A 1 358 ? 38.734 79.045 38.631 1.00 37.91 358 ASN A N 1
ATOM 2164 C CA . ASN A 1 358 ? 37.722 78.836 39.664 1.00 40.12 358 ASN A CA 1
ATOM 2165 C C . ASN A 1 358 ? 37.849 77.449 40.302 1.00 39.96 358 ASN A C 1
ATOM 2166 O O . ASN A 1 358 ? 37.736 77.311 41.518 1.00 47.25 358 ASN A O 1
ATOM 2171 N N . ALA A 1 359 ? 38.091 76.433 39.466 1.00 40.08 359 ALA A N 1
ATOM 2172 C CA . ALA A 1 359 ? 38.307 75.061 39.920 1.00 41.28 359 ALA A CA 1
ATOM 2173 C C . ALA A 1 359 ? 39.603 74.936 40.724 1.00 44.36 359 ALA A C 1
ATOM 2174 O O . ALA A 1 359 ? 39.628 74.274 41.761 1.00 45.76 359 ALA A O 1
ATOM 2176 N N . ILE A 1 360 ? 40.674 75.580 40.241 1.00 43.20 360 ILE A N 1
ATOM 2177 C CA . ILE A 1 360 ? 41.954 75.631 40.953 1.00 38.88 360 ILE A CA 1
ATOM 2178 C C . ILE A 1 360 ? 41.799 76.310 42.317 1.00 50.15 360 ILE A C 1
ATOM 2179 O O . ILE A 1 360 ? 42.381 75.859 43.302 1.00 50.92 360 ILE A O 1
ATOM 2184 N N . ALA A 1 361 ? 41.003 77.385 42.366 1.00 49.64 361 ALA A N 1
ATOM 2185 C CA . ALA A 1 361 ? 40.764 78.143 43.601 1.00 50.61 361 ALA A CA 1
ATOM 2186 C C . ALA A 1 361 ? 40.044 77.330 44.684 1.00 52.89 361 ALA A C 1
ATOM 2187 O O . ALA A 1 361 ? 40.172 77.632 45.870 1.00 60.89 361 ALA A O 1
ATOM 2189 N N . MET A 1 362 ? 39.286 76.308 44.269 1.00 51.98 362 MET A N 1
ATOM 2190 C CA . MET A 1 362 ? 38.621 75.388 45.196 1.00 68.34 362 MET A CA 1
ATOM 2191 C C . MET A 1 362 ? 39.603 74.399 45.841 1.00 74.29 362 MET A C 1
ATOM 2192 O O . MET A 1 362 ? 39.294 73.801 46.873 1.00 91.15 362 MET A O 1
ATOM 2197 N N . GLU A 1 363 ? 40.776 74.232 45.216 1.00 86.96 363 GLU A N 1
ATOM 2198 C CA . GLU A 1 363 ? 41.900 73.485 45.783 1.00 97.72 363 GLU A CA 1
ATOM 2199 C C . GLU A 1 363 ? 42.780 74.434 46.592 1.00 94.46 363 GLU A C 1
ATOM 2200 O O . GLU A 1 363 ? 42.520 74.686 47.769 1.00 89.09 363 GLU A O 1
#

Secondary structure (DSSP, 8-state):
-TGGGGGG--TTHHHHHHHHHHHHHHT-S-HHHHHHHHSSSHHHHHHHHHHHHHHHHHHT--HHHHHHHHHHHHHHHHHHHHHHHHHHHTHHHHHHH-SSHHHHHHHHHHHHHHHSS---HHHHHHHHHHHHTTS-HHHHHHHHHHHHHHHHHSSS-SS-HHHHHHHHHHHHHHHHHHHHHTHHHHHHHHH---SHHHHHHHHHHHTT-TT--HHHHHHHHHHTT--SHHHHHHHHHHHHHHHHHS-GGGSS-HHHHHHHHHHHHHHHHHHHHT-

Solvent-accessible surface area: 13029 Å² total; per-residue (Å²): 65,30,114,40,2,63,36,2,98,40,131,85,2,77,66,76,0,63,51,3,4,63,85,6,24,157,36,192,33,54,23,72,103,38,0,50,148,22,2,43,7,22,2,3,27,28,10,0,0,46,16,0,19,96,81,0,92,160,93,131,20,56,110,145,3,15,87,34,0,94,76,6,8,58,79,5,90,166,70,74,20,76,27,6,113,2,4,63,23,1,4,68,6,0,1,88,46,2,180,44,23,106,69,1,4,8,0,14,54,0,3,68,50,3,2,57,20,156,61,58,28,2,94,8,0,14,33,0,6,109,91,22,13,122,90,82,13,58,27,0,0,32,6,0,60,102,0,4,41,86,0,72,86,30,112,70,37,14,35,86,21,110,49,3,108,68,6,36,72,18,1,133,36,0,48,53,0,2,68,25,0,75,80,0,70,33,5,36,153,165,46,87,138,37,65,14,31,12,0,6,92,25,0,0,31,2,0,54,44,132,210,10,46,39,57,64,0,70,122,0,0,102,112,12,40,0,97,67,70,89,43,40,39,46,2,4,25,14,0,51,69,2,0,85,64,2,18,69,104,2,8,64,72,136,96,12,40,61,59,0,21,56,6,1,72,69,2,27,73,66,5,74,84,147,148

Foldseek 3Di:
DLVLQVLQLDPCSNVLLVVLLVVLLVQPDQLQVSLCVSAPAVLSSLVSLVVSLVCCVVVVGDPNSNVSSVVVNVVCCVPPVLLNLLLVLLSVLLSVLANHRVSSRLLSVLLCCLLVHPDALLVNLLSLLVSDVVHCSLSSLVSSLVSLVSQLVDPHHSDDNVSSVVSNVSSVLSNQLSVLLCLLQVLCVVLPVQHSSNVSNVLSVQLACLVDALVSLVVNCVSSVQPDLVSSLSNLVSSLVSLVSRDQSSHPHVNSSVRSNVRSVVNNVVSVVVD

Nearest PDB structures (foldseek):
  7yyg-assembly1_A  TM=1.004E+00  e=5.659E-37  Bordetella pertussis Tohama I
  2vix-assembly1_A  TM=7.362E-01  e=3.132E-07  Shigella flexneri
  4p40-assembly1_A  TM=5.672E-01  e=5.305E-07  Chlamydia pneumoniae
  4nrh-assembly2_C  TM=5.631E-01  e=1.097E-05  Chlamydia pneumoniae
  1xl3-assembly1_A  TM=7.054E-01  e=9.064E-03  Yersinia pestis